Protein AF-A0A8J2AS41-F1 (afdb_monomer)

Mean predicted aligned error: 11.9 Å

Structure (mmCIF, N/CA/C/O backbone):
data_AF-A0A8J2AS41-F1
#
_entry.id   AF-A0A8J2AS41-F1
#
loop_
_atom_site.group_PDB
_atom_site.id
_atom_site.type_symbol
_atom_site.label_atom_id
_atom_site.label_alt_id
_atom_site.label_comp_id
_atom_site.label_asym_id
_atom_site.label_entity_id
_atom_site.label_seq_id
_atom_site.pdbx_PDB_ins_code
_atom_site.Cartn_x
_atom_site.Cartn_y
_atom_site.Cartn_z
_atom_site.occupancy
_atom_site.B_iso_or_equiv
_atom_site.auth_seq_id
_atom_site.auth_comp_id
_atom_site.auth_asym_id
_atom_site.auth_atom_id
_atom_site.pdbx_PDB_model_num
ATOM 1 N N . MET A 1 1 ? -28.686 6.529 -1.746 1.00 37.78 1 MET A N 1
ATOM 2 C CA . MET A 1 1 ? -27.411 5.870 -2.107 1.00 37.78 1 MET A CA 1
ATOM 3 C C . MET A 1 1 ? -27.699 4.395 -2.325 1.00 37.78 1 MET A C 1
ATOM 5 O O . MET A 1 1 ? -28.017 3.715 -1.363 1.00 37.78 1 MET A O 1
ATOM 9 N N . MET A 1 2 ? -27.681 3.917 -3.570 1.00 33.06 2 MET A N 1
ATOM 10 C CA . MET A 1 2 ? -27.744 2.479 -3.860 1.00 33.06 2 MET A CA 1
ATOM 11 C C . MET A 1 2 ? -26.365 1.894 -3.554 1.00 33.06 2 MET A C 1
ATOM 13 O O . MET A 1 2 ? -25.416 2.121 -4.306 1.00 33.06 2 MET A O 1
ATOM 17 N N . SER A 1 3 ? -26.224 1.215 -2.417 1.00 46.34 3 SER A N 1
ATOM 18 C CA . SER A 1 3 ? -25.009 0.474 -2.097 1.00 46.34 3 SER A CA 1
ATOM 19 C C . SER A 1 3 ? -24.985 -0.791 -2.952 1.00 46.34 3 SER A C 1
ATOM 21 O O . SER A 1 3 ? -25.630 -1.785 -2.628 1.00 46.34 3 SER A O 1
ATOM 23 N N . TRP A 1 4 ? -24.263 -0.749 -4.070 1.00 52.25 4 TRP A N 1
ATOM 24 C CA . TRP A 1 4 ? -23.904 -1.948 -4.825 1.00 52.25 4 TRP A CA 1
ATOM 25 C C . TRP A 1 4 ? -22.851 -2.726 -4.032 1.00 52.25 4 TRP A C 1
ATOM 27 O O . TRP A 1 4 ? -21.657 -2.654 -4.316 1.00 52.25 4 TRP A O 1
ATOM 37 N N . THR A 1 5 ? -23.283 -3.421 -2.984 1.00 73.56 5 THR A N 1
ATOM 38 C CA . THR A 1 5 ? -22.431 -4.363 -2.261 1.00 73.56 5 THR A CA 1
ATOM 39 C C . THR A 1 5 ? -22.392 -5.650 -3.069 1.00 73.56 5 THR A C 1
ATOM 41 O O . THR A 1 5 ? -23.328 -6.449 -3.031 1.00 73.56 5 THR A O 1
ATOM 44 N N . TRP A 1 6 ? -21.330 -5.834 -3.850 1.00 80.19 6 TRP A N 1
ATOM 45 C CA . TRP A 1 6 ? -21.015 -7.150 -4.392 1.00 80.19 6 TRP A CA 1
ATOM 46 C C . TRP A 1 6 ? -20.764 -8.100 -3.217 1.00 80.19 6 TRP A C 1
ATOM 48 O O . TRP A 1 6 ? -20.158 -7.706 -2.219 1.00 80.19 6 TRP A O 1
ATOM 58 N N . ASN A 1 7 ? -21.245 -9.338 -3.319 1.00 88.88 7 ASN A N 1
ATOM 59 C CA . ASN A 1 7 ? -20.876 -10.375 -2.360 1.00 88.88 7 ASN A CA 1
ATOM 60 C C . ASN A 1 7 ? -19.391 -10.754 -2.535 1.00 88.88 7 ASN A C 1
ATOM 62 O O . ASN A 1 7 ? -18.788 -10.463 -3.572 1.00 88.88 7 ASN A O 1
ATOM 66 N N . THR A 1 8 ? -18.800 -11.427 -1.542 1.00 86.44 8 THR A N 1
ATOM 67 C CA . THR A 1 8 ? -17.391 -11.864 -1.569 1.00 86.44 8 THR A CA 1
ATOM 68 C C . THR A 1 8 ? -17.038 -12.603 -2.861 1.00 86.44 8 THR A C 1
ATOM 70 O O . THR A 1 8 ? -16.012 -12.337 -3.480 1.00 86.44 8 THR A O 1
ATOM 73 N N . VAL A 1 9 ? -17.929 -13.489 -3.319 1.00 87.94 9 VAL A N 1
ATOM 74 C CA . VAL A 1 9 ? -17.757 -14.252 -4.565 1.00 87.94 9 VAL A CA 1
ATOM 75 C C . VAL A 1 9 ? -17.623 -13.325 -5.773 1.00 87.94 9 VAL A C 1
ATOM 77 O O . VAL A 1 9 ? -16.757 -13.535 -6.616 1.00 87.94 9 VAL A O 1
ATOM 80 N N . GLY A 1 10 ? -18.448 -12.284 -5.852 1.00 87.12 10 GLY A N 1
ATOM 81 C CA . GLY A 1 10 ? -18.402 -11.291 -6.915 1.00 87.12 10 GLY A CA 1
ATOM 82 C C . GLY A 1 10 ? -17.065 -10.553 -6.985 1.00 87.12 10 GLY A C 1
ATOM 83 O O . GLY A 1 10 ? -16.502 -10.422 -8.072 1.00 87.12 10 GLY A O 1
ATOM 84 N N . TRP A 1 11 ? -16.522 -10.147 -5.833 1.00 86.44 11 TRP A N 1
ATOM 85 C CA . TRP A 1 11 ? -15.192 -9.533 -5.754 1.00 86.44 11 TRP A CA 1
ATOM 86 C C . TRP A 1 11 ? -14.078 -10.495 -6.173 1.00 86.44 11 TRP A C 1
ATOM 88 O O . TRP A 1 11 ? -13.224 -10.119 -6.973 1.00 86.44 11 TRP A O 1
ATOM 98 N N . ILE A 1 12 ? -14.130 -11.749 -5.715 1.00 85.50 12 ILE A N 1
ATOM 99 C CA . ILE A 1 12 ? -13.163 -12.791 -6.092 1.00 85.50 12 ILE A CA 1
ATOM 100 C C . ILE A 1 12 ? -13.182 -13.038 -7.605 1.00 85.50 12 ILE A C 1
ATOM 102 O O . ILE A 1 12 ? -12.133 -13.061 -8.248 1.00 85.50 12 ILE A O 1
ATOM 106 N N . LEU A 1 13 ? -14.368 -13.203 -8.200 1.00 87.25 13 LEU A N 1
ATOM 107 C CA . LEU A 1 13 ? -14.503 -13.427 -9.642 1.00 87.25 13 LEU A CA 1
ATOM 108 C C . LEU A 1 13 ? -13.994 -12.232 -10.449 1.00 87.25 13 LEU A C 1
ATOM 110 O O . LEU A 1 13 ? -13.347 -12.416 -11.481 1.00 87.25 13 LEU A O 1
ATOM 114 N N . PHE A 1 14 ? -14.259 -11.015 -9.975 1.00 83.94 14 PHE A N 1
ATOM 115 C CA . PHE A 1 14 ? -13.745 -9.806 -10.599 1.00 83.94 14 PHE A CA 1
ATOM 116 C C . PHE A 1 14 ? -12.214 -9.730 -10.522 1.00 83.94 14 PHE A C 1
ATOM 118 O O . PHE A 1 14 ? -11.571 -9.429 -11.527 1.00 83.94 14 PHE A O 1
ATOM 125 N N . GLU A 1 15 ? -11.611 -10.063 -9.381 1.00 83.00 15 GLU A N 1
ATOM 126 C CA . GLU A 1 15 ? -10.153 -10.092 -9.238 1.00 83.00 15 GLU A CA 1
ATOM 127 C C . GLU A 1 15 ? -9.511 -11.161 -10.129 1.00 83.00 15 GLU A C 1
ATOM 129 O O . GLU A 1 15 ? -8.564 -10.862 -10.858 1.00 83.00 15 GLU A O 1
ATOM 134 N N . LEU A 1 16 ? -10.066 -12.375 -10.165 1.00 83.06 16 LEU A N 1
ATOM 135 C CA . LEU A 1 16 ? -9.611 -13.431 -11.074 1.00 83.06 16 LEU A CA 1
ATOM 136 C C . LEU A 1 16 ? -9.704 -12.997 -12.538 1.00 83.06 16 LEU A C 1
ATOM 138 O O . LEU A 1 16 ? -8.798 -13.282 -13.321 1.00 83.06 16 LEU A O 1
ATOM 142 N N . PHE A 1 17 ? -10.764 -12.277 -12.907 1.00 84.38 17 PHE A N 1
ATOM 143 C CA . PHE A 1 17 ? -10.897 -11.702 -14.239 1.00 84.38 17 PHE A CA 1
ATOM 144 C C . PHE A 1 17 ? -9.803 -10.663 -14.520 1.00 84.38 17 PHE A C 1
ATOM 146 O O . PHE A 1 17 ? -9.154 -10.742 -15.563 1.00 84.38 17 PHE A O 1
ATOM 153 N N . VAL A 1 18 ? -9.547 -9.728 -13.599 1.00 78.94 18 VAL A N 1
ATOM 154 C CA . VAL A 1 18 ? -8.485 -8.715 -13.746 1.00 78.94 18 VAL A CA 1
ATOM 155 C C . VAL A 1 18 ? -7.105 -9.369 -13.861 1.00 78.94 18 VAL A C 1
ATOM 157 O O . VAL A 1 18 ? -6.336 -8.990 -14.744 1.00 78.94 18 VAL A O 1
ATOM 160 N N . LEU A 1 19 ? -6.802 -10.374 -13.036 1.00 76.44 19 LEU A N 1
ATOM 161 C CA . LEU A 1 19 ? -5.543 -11.124 -13.089 1.00 76.44 19 LEU A CA 1
ATOM 162 C C . LEU A 1 19 ? -5.410 -11.904 -14.401 1.00 76.44 19 LEU A C 1
ATOM 164 O O . LEU A 1 19 ? -4.374 -11.827 -15.064 1.00 76.44 19 LEU A O 1
ATOM 168 N N . ALA A 1 20 ? -6.470 -12.598 -14.823 1.00 78.25 20 ALA A N 1
ATOM 169 C CA . ALA A 1 20 ? -6.473 -13.354 -16.069 1.00 78.25 20 ALA A CA 1
ATOM 170 C C . ALA A 1 20 ? -6.270 -12.436 -17.282 1.00 78.25 20 ALA A C 1
ATOM 172 O O . ALA A 1 20 ? -5.473 -12.724 -18.174 1.00 78.25 20 ALA A O 1
ATOM 173 N N . VAL A 1 21 ? -6.954 -11.296 -17.304 1.00 78.19 21 VAL A N 1
ATOM 174 C CA . VAL A 1 21 ? -6.806 -10.288 -18.351 1.00 78.19 21 VAL A CA 1
ATOM 175 C C . VAL A 1 21 ? -5.424 -9.632 -18.302 1.00 78.19 21 VAL A C 1
ATOM 177 O O . VAL A 1 21 ? -4.832 -9.385 -19.354 1.00 78.19 21 VAL A O 1
ATOM 180 N N . GLY A 1 22 ? -4.890 -9.368 -17.112 1.00 69.38 22 GLY A N 1
ATOM 181 C CA . GLY A 1 22 ? -3.611 -8.692 -16.953 1.00 69.38 22 GLY A CA 1
ATOM 182 C C . GLY A 1 22 ? -2.416 -9.547 -17.373 1.00 69.38 22 GLY A C 1
ATOM 183 O O . GLY A 1 22 ? -1.549 -9.076 -18.116 1.00 69.38 22 GLY A O 1
ATOM 184 N N . GLU A 1 23 ? -2.406 -10.817 -16.967 1.00 67.94 23 GLU A N 1
ATOM 185 C CA . GLU A 1 23 ? -1.343 -11.769 -17.303 1.00 67.94 23 GLU A CA 1
ATOM 186 C C . GLU A 1 23 ? -1.509 -12.344 -18.719 1.00 67.94 23 GLU A C 1
ATOM 188 O O . GLU A 1 23 ? -0.556 -12.373 -19.506 1.00 67.94 23 GLU A O 1
ATOM 193 N N . PHE A 1 24 ? -2.730 -12.731 -19.106 1.00 66.31 24 PHE A N 1
ATOM 194 C CA . PHE A 1 24 ? -2.989 -13.419 -20.378 1.00 66.31 24 PHE A CA 1
ATOM 195 C C . PHE A 1 24 ? -3.552 -12.518 -21.485 1.00 66.31 24 PHE A C 1
ATOM 197 O O . PHE A 1 24 ? -3.734 -12.975 -22.615 1.00 66.31 24 PHE A O 1
ATOM 204 N N . GLY A 1 25 ? -3.770 -11.222 -21.249 1.00 60.19 25 GLY A N 1
ATOM 205 C CA . GLY A 1 25 ? -4.327 -10.296 -22.248 1.00 60.19 25 GLY A CA 1
ATOM 206 C C . GLY A 1 25 ? -3.487 -10.147 -23.523 1.00 60.19 25 GLY A C 1
ATOM 207 O O . GLY A 1 25 ? -4.005 -9.824 -24.592 1.00 60.19 25 GLY A O 1
ATOM 208 N N . ARG A 1 26 ? -2.184 -10.458 -23.477 1.00 50.44 26 ARG A N 1
ATOM 209 C CA . ARG A 1 26 ? -1.383 -10.569 -24.709 1.00 50.44 26 ARG A CA 1
ATOM 210 C C . ARG A 1 26 ? -1.724 -11.811 -25.522 1.00 50.44 26 ARG A C 1
ATOM 212 O O . ARG A 1 26 ? -1.689 -11.730 -26.747 1.00 50.44 26 ARG A O 1
ATOM 219 N N . ILE A 1 27 ? -2.086 -12.919 -24.876 1.00 46.78 27 ILE A N 1
ATOM 220 C CA . ILE A 1 27 ? -2.577 -14.113 -25.569 1.00 46.78 27 ILE A CA 1
ATOM 221 C C . ILE A 1 27 ? -3.898 -13.776 -26.257 1.00 46.78 27 ILE A C 1
ATOM 223 O O . ILE A 1 27 ? -4.039 -14.115 -27.421 1.00 46.78 27 ILE A O 1
ATOM 227 N N . SER A 1 28 ? -4.811 -13.016 -25.641 1.00 42.78 28 SER A N 1
ATOM 228 C CA . SER A 1 28 ? -6.074 -12.648 -26.302 1.00 42.78 28 SER A CA 1
ATOM 229 C C . SER A 1 28 ? -5.878 -11.725 -27.514 1.00 42.78 28 SER A C 1
ATOM 231 O O . SER A 1 28 ? -6.472 -11.978 -28.557 1.00 42.78 28 SER A O 1
ATOM 233 N N . ILE A 1 29 ? -4.987 -10.726 -27.452 1.00 42.69 29 ILE A N 1
ATOM 234 C CA . ILE A 1 29 ? -4.675 -9.854 -28.606 1.00 42.69 29 ILE A CA 1
ATOM 235 C C . ILE A 1 29 ? -3.910 -10.612 -29.700 1.00 42.69 29 ILE A C 1
ATOM 237 O O . ILE A 1 29 ? -4.164 -10.411 -30.889 1.00 42.69 29 ILE A O 1
ATOM 241 N N . PHE A 1 30 ? -2.972 -11.486 -29.330 1.00 42.44 30 PHE A N 1
ATOM 242 C CA . PHE A 1 30 ? -2.192 -12.266 -30.292 1.00 42.44 30 PHE A CA 1
ATOM 243 C C . PHE A 1 30 ? -3.029 -13.383 -30.934 1.00 42.44 30 PHE A C 1
ATOM 245 O O . PHE A 1 30 ? -2.942 -13.581 -32.144 1.00 42.44 30 PHE A O 1
ATOM 252 N N . VAL A 1 31 ? -3.897 -14.053 -30.167 1.00 46.66 31 VAL A N 1
ATOM 253 C CA . VAL A 1 31 ? -4.894 -15.020 -30.658 1.00 46.66 31 VAL A CA 1
ATOM 254 C C . VAL A 1 31 ? -5.939 -14.315 -31.512 1.00 46.66 31 VAL A C 1
ATOM 256 O O . VAL A 1 31 ? -6.225 -14.814 -32.592 1.00 46.66 31 VAL A O 1
ATOM 259 N N . ALA A 1 32 ? -6.421 -13.127 -31.132 1.00 38.81 32 ALA A N 1
ATOM 260 C CA . ALA A 1 32 ? -7.322 -12.329 -31.966 1.00 38.81 32 ALA A CA 1
ATOM 261 C C . ALA A 1 32 ? -6.661 -11.921 -33.293 1.00 38.81 32 ALA A C 1
ATOM 263 O O . ALA A 1 32 ? -7.268 -12.070 -34.351 1.00 38.81 32 ALA A O 1
ATOM 264 N N . ARG A 1 33 ? -5.388 -11.495 -33.286 1.00 43.88 33 ARG A N 1
ATOM 265 C CA . ARG A 1 33 ? -4.635 -11.216 -34.525 1.00 43.88 33 ARG A CA 1
ATOM 266 C C . ARG A 1 33 ? -4.408 -12.475 -35.367 1.00 43.88 33 ARG A C 1
ATOM 268 O O . ARG A 1 33 ? -4.545 -12.412 -36.588 1.00 43.88 33 ARG A O 1
ATOM 275 N N . LYS A 1 34 ? -4.103 -13.624 -34.748 1.00 50.12 34 LYS A N 1
ATOM 276 C CA . LYS A 1 34 ? -3.961 -14.905 -35.463 1.00 50.12 34 LYS A CA 1
ATOM 277 C C . LYS A 1 34 ? -5.293 -15.409 -36.020 1.00 50.12 34 LYS A C 1
ATOM 279 O O . LYS A 1 34 ? -5.295 -15.929 -37.126 1.00 50.12 34 LYS A O 1
ATOM 284 N N . TRP A 1 35 ? -6.404 -15.218 -35.314 1.00 41.31 35 TRP A N 1
ATOM 285 C CA . TRP A 1 35 ? -7.752 -15.564 -35.773 1.00 41.31 35 TRP A CA 1
ATOM 286 C C . TRP A 1 35 ? -8.209 -14.675 -36.932 1.00 41.31 35 TRP A C 1
ATOM 288 O O . TRP A 1 35 ? -8.717 -15.188 -37.924 1.00 41.31 35 TRP A O 1
ATOM 298 N N . VAL A 1 36 ? -7.936 -13.368 -36.879 1.00 53.62 36 VAL A N 1
ATOM 299 C CA . VAL A 1 36 ? -8.200 -12.442 -37.997 1.00 53.62 36 VAL A CA 1
ATOM 300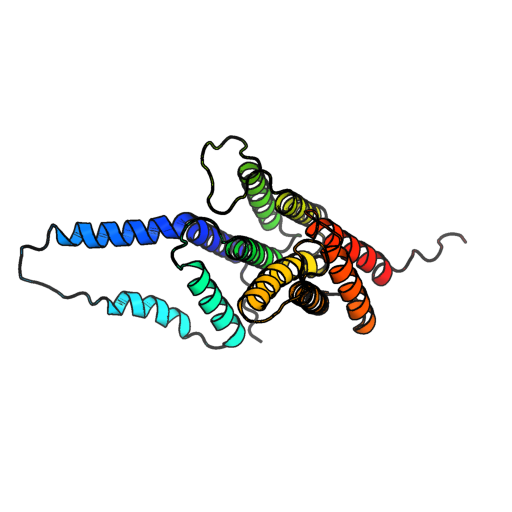 C C . VAL A 1 36 ? -7.375 -12.806 -39.239 1.00 53.62 36 VAL A C 1
ATOM 302 O O . VAL A 1 36 ? -7.865 -12.701 -40.363 1.00 53.62 36 VAL A O 1
ATOM 305 N N . HIS A 1 37 ? -6.140 -13.286 -39.067 1.00 45.94 37 HIS A N 1
ATOM 306 C CA . HIS A 1 37 ? -5.331 -13.774 -40.188 1.00 45.94 37 HIS A CA 1
ATOM 307 C C . HIS A 1 37 ? -5.706 -15.185 -40.663 1.00 45.94 37 HIS A C 1
ATOM 309 O O . HIS A 1 37 ? -5.618 -15.449 -41.861 1.00 45.94 37 HIS A O 1
ATOM 315 N N . ALA A 1 38 ? -6.165 -16.070 -39.776 1.00 48.25 38 ALA A N 1
ATOM 316 C CA . ALA A 1 38 ? -6.671 -17.393 -40.141 1.00 48.25 38 ALA A CA 1
ATOM 317 C C . ALA A 1 38 ? -7.997 -17.298 -40.916 1.00 48.25 38 ALA A C 1
ATOM 319 O O . ALA A 1 38 ? -8.177 -18.012 -41.901 1.00 48.25 38 ALA A O 1
ATOM 320 N N . GLY A 1 39 ? -8.868 -16.344 -40.565 1.00 42.69 39 GLY A N 1
ATOM 321 C CA . GLY A 1 39 ? -10.105 -16.058 -41.299 1.00 42.69 39 GLY A CA 1
ATOM 322 C C . GLY A 1 39 ? -9.881 -15.540 -42.726 1.00 42.69 39 GLY A C 1
ATOM 323 O O . GLY A 1 39 ? -10.700 -15.785 -43.605 1.00 42.69 39 GLY A O 1
ATOM 324 N N . LYS A 1 40 ? -8.734 -14.903 -43.007 1.00 46.19 40 LYS A N 1
ATOM 325 C CA . LYS A 1 40 ? -8.390 -14.429 -44.361 1.00 46.19 40 LYS A CA 1
ATOM 326 C C . LYS A 1 40 ? -7.941 -15.530 -45.328 1.00 46.19 40 LYS A C 1
ATOM 328 O O . LYS A 1 40 ? -7.893 -15.268 -46.525 1.00 46.19 40 LYS A O 1
ATOM 333 N N . LYS A 1 41 ? -7.626 -16.745 -44.860 1.00 45.75 41 LYS A N 1
ATOM 334 C CA . LYS A 1 41 ? -7.218 -17.854 -45.746 1.00 45.75 41 LYS A CA 1
ATOM 335 C C . LYS A 1 41 ? -8.377 -18.688 -46.306 1.00 45.75 41 LYS A C 1
ATOM 337 O O . LYS A 1 41 ? -8.122 -19.528 -47.158 1.00 45.75 41 LYS A O 1
ATOM 342 N N . HIS A 1 42 ? -9.621 -18.436 -45.892 1.00 44.66 42 HIS A N 1
ATOM 343 C CA . HIS A 1 42 ? -10.793 -19.190 -46.365 1.00 44.66 42 HIS A CA 1
ATOM 344 C C . HIS A 1 42 ? -11.848 -18.360 -47.109 1.00 44.66 42 HIS A C 1
ATOM 346 O O . HIS A 1 42 ? -12.908 -18.879 -47.444 1.00 44.66 42 HIS A O 1
ATOM 352 N N . GLN A 1 43 ? -11.572 -17.094 -47.428 1.00 42.53 43 GLN A N 1
ATOM 353 C CA . GLN A 1 43 ? -12.555 -16.201 -48.046 1.00 42.53 43 GLN A CA 1
ATOM 354 C C . GLN A 1 43 ? -12.320 -16.044 -49.555 1.00 42.53 43 GLN A C 1
ATOM 356 O O . GLN A 1 43 ? -12.053 -14.961 -50.064 1.00 42.53 43 GLN A O 1
ATOM 361 N N . SER A 1 44 ? -12.428 -17.161 -50.273 1.00 43.34 44 SER A N 1
ATOM 362 C CA . SER A 1 44 ? -12.596 -17.200 -51.729 1.00 43.34 44 SER A CA 1
ATOM 363 C C . SER A 1 44 ? -13.970 -17.784 -52.061 1.00 43.34 44 SER A C 1
ATOM 365 O O . SER A 1 44 ? -14.090 -18.864 -52.634 1.00 43.34 44 SER A O 1
ATOM 367 N N . SER A 1 45 ? -15.030 -17.107 -51.624 1.00 41.69 45 SER A N 1
ATOM 368 C CA . SER A 1 45 ? -16.410 -17.362 -52.054 1.00 41.69 45 SER A CA 1
ATOM 369 C C . SER A 1 45 ? -17.210 -16.067 -51.867 1.00 41.69 45 SER A C 1
ATOM 371 O O . SER A 1 45 ? -17.321 -15.594 -50.733 1.00 41.69 45 SER A O 1
ATOM 373 N N . PRO A 1 46 ? -17.721 -15.440 -52.939 1.00 44.56 46 PRO A N 1
ATOM 374 C CA . PRO A 1 46 ? -18.508 -14.226 -52.830 1.00 44.56 46 PRO A CA 1
ATOM 375 C C . PRO A 1 46 ? -19.966 -14.634 -52.653 1.00 44.56 46 PRO A C 1
ATOM 377 O O . PRO A 1 46 ? -20.577 -15.043 -53.627 1.00 44.56 46 PRO A O 1
ATOM 380 N N . LEU A 1 47 ? -20.491 -14.587 -51.427 1.00 48.75 47 LEU A N 1
ATOM 381 C CA . LEU A 1 47 ? -21.910 -14.397 -51.083 1.00 48.75 47 LEU A CA 1
ATOM 382 C C . LEU A 1 47 ? -22.079 -14.583 -49.563 1.00 48.75 47 LEU A C 1
ATOM 384 O O . LEU A 1 47 ? -21.555 -15.532 -48.994 1.00 48.75 47 LEU A O 1
ATOM 388 N N . ALA A 1 48 ? -22.864 -13.687 -48.957 1.00 38.78 48 ALA A N 1
ATOM 389 C CA . ALA A 1 48 ? -23.384 -13.686 -47.580 1.00 38.78 48 ALA A CA 1
ATOM 390 C C . ALA A 1 48 ? -22.626 -12.864 -46.508 1.00 38.78 48 ALA A C 1
ATOM 392 O O . ALA A 1 48 ? -21.601 -13.261 -45.964 1.00 38.78 48 ALA A O 1
ATOM 393 N N . GLY A 1 49 ? -23.255 -11.737 -46.141 1.00 44.56 49 GLY A N 1
ATOM 394 C CA . GLY A 1 49 ? -23.389 -11.266 -44.757 1.00 44.56 49 GLY A CA 1
ATOM 395 C C . GLY A 1 49 ? -22.183 -10.587 -44.110 1.00 44.56 49 GLY A C 1
ATOM 396 O O . GLY A 1 49 ? -21.478 -11.192 -43.309 1.00 44.56 49 GLY A O 1
ATOM 397 N N . SER A 1 50 ? -22.007 -9.286 -44.354 1.00 37.06 50 SER A N 1
ATOM 398 C CA . SER A 1 50 ? -21.125 -8.429 -43.554 1.00 37.06 50 SER A CA 1
ATOM 399 C C . SER A 1 50 ? -21.590 -8.357 -42.094 1.00 37.06 50 SER A C 1
ATOM 401 O O . SER A 1 50 ? -22.455 -7.556 -41.746 1.00 37.06 50 SER A O 1
ATOM 403 N N . VAL A 1 51 ? -20.977 -9.144 -41.209 1.00 44.03 51 VAL A N 1
ATOM 404 C CA . VAL A 1 51 ? -21.015 -8.871 -39.767 1.00 44.03 51 VAL A CA 1
ATOM 405 C C . VAL A 1 51 ? -20.017 -7.748 -39.493 1.00 44.03 51 VAL A C 1
ATOM 407 O O . VAL A 1 51 ? -18.802 -7.939 -39.514 1.00 44.03 51 VAL A O 1
ATOM 410 N N . SER A 1 52 ? -20.556 -6.542 -39.317 1.00 37.91 52 SER A N 1
ATOM 411 C CA . SER A 1 52 ? -19.790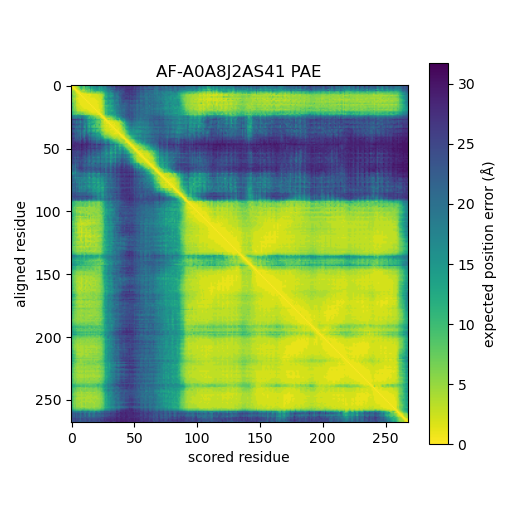 -5.322 -39.081 1.00 37.91 52 SER A CA 1
ATOM 412 C C . SER A 1 52 ? -19.030 -5.381 -37.751 1.00 37.91 52 SER A C 1
ATOM 414 O O . SER A 1 52 ? -19.592 -5.676 -36.696 1.00 37.91 52 SER A O 1
ATOM 416 N N . ILE A 1 53 ? -17.756 -4.987 -37.795 1.00 41.91 53 ILE A N 1
ATOM 417 C CA . ILE A 1 53 ? -16.863 -4.720 -36.651 1.00 41.91 53 ILE A CA 1
ATOM 418 C C . ILE A 1 53 ? -17.491 -3.728 -35.639 1.00 41.91 53 ILE A C 1
ATOM 420 O O . ILE A 1 53 ? -17.075 -3.664 -34.480 1.00 41.91 53 ILE A O 1
ATOM 424 N N . SER A 1 54 ? -18.561 -3.019 -36.021 1.00 42.12 54 SER A N 1
ATOM 425 C CA . SER A 1 54 ? -19.385 -2.202 -35.124 1.00 42.12 54 SER A CA 1
ATOM 426 C C . SER A 1 54 ? -19.966 -2.964 -33.926 1.00 42.12 54 SER A C 1
ATOM 428 O O . SER A 1 54 ? -20.093 -2.358 -32.865 1.00 42.12 54 SER A O 1
ATOM 430 N N . THR A 1 55 ? -20.259 -4.266 -34.023 1.00 38.88 55 THR A N 1
ATOM 431 C CA . THR A 1 55 ? -20.894 -5.015 -32.916 1.00 38.88 55 THR A CA 1
ATOM 432 C C . THR A 1 55 ? -19.940 -5.247 -31.738 1.00 38.88 55 THR A C 1
ATOM 434 O O . THR A 1 55 ? -20.360 -5.243 -30.582 1.00 38.88 55 THR A O 1
ATOM 437 N N . MET A 1 56 ? -18.632 -5.353 -31.999 1.00 32.00 56 MET A N 1
ATOM 438 C CA . MET A 1 56 ? -17.628 -5.534 -30.943 1.00 32.00 56 MET A CA 1
ATOM 439 C C . MET A 1 56 ? -17.278 -4.208 -30.242 1.00 32.00 56 MET A C 1
ATOM 441 O O . MET A 1 56 ? -17.031 -4.196 -29.040 1.00 32.00 56 MET A O 1
ATOM 445 N N . CYS A 1 57 ? -17.358 -3.081 -30.962 1.00 36.84 57 CYS A N 1
ATOM 446 C CA . CYS A 1 57 ? -17.312 -1.736 -30.371 1.00 36.84 57 CYS A CA 1
ATOM 447 C C . CYS A 1 57 ? -18.595 -1.394 -29.591 1.00 36.84 57 CYS A C 1
ATOM 449 O O . CYS A 1 57 ? -18.546 -0.629 -28.625 1.00 36.84 57 CYS A O 1
ATOM 451 N N . LEU A 1 58 ? -19.739 -1.970 -29.981 1.00 35.34 58 LEU A N 1
ATOM 452 C CA . LEU A 1 58 ? -20.999 -1.786 -29.265 1.00 35.34 58 LEU A CA 1
ATOM 453 C C . LEU A 1 58 ? -20.977 -2.473 -27.899 1.00 35.34 58 LEU A C 1
ATOM 455 O O . LEU A 1 58 ? -21.419 -1.858 -26.942 1.00 35.34 58 LEU A O 1
ATOM 459 N N . LEU A 1 59 ? -20.379 -3.665 -27.781 1.00 34.34 59 LEU A N 1
ATOM 460 C CA . LEU A 1 59 ? -20.246 -4.385 -26.504 1.00 34.34 59 LEU A CA 1
ATOM 461 C C . LEU A 1 59 ? -19.408 -3.622 -25.464 1.00 34.34 59 LEU A C 1
ATOM 463 O O . LEU A 1 59 ? -19.720 -3.664 -24.274 1.00 34.34 59 LEU A O 1
ATOM 467 N N . THR A 1 60 ? -18.399 -2.860 -25.900 1.00 38.44 60 THR A N 1
ATOM 468 C CA . THR A 1 60 ? -17.627 -1.968 -25.014 1.00 38.44 60 THR A CA 1
ATOM 469 C C . THR A 1 60 ? -18.404 -0.697 -24.650 1.00 38.44 60 THR A C 1
ATOM 471 O O . THR A 1 60 ? -18.193 -0.134 -23.579 1.00 38.44 60 THR A O 1
ATOM 474 N N . ARG A 1 61 ? -19.334 -0.249 -25.507 1.00 32.94 61 ARG A N 1
ATOM 475 C CA . ARG A 1 61 ? -20.192 0.920 -25.244 1.00 32.94 61 ARG A CA 1
ATOM 476 C C . ARG A 1 61 ? -21.450 0.591 -24.436 1.00 32.94 61 ARG A C 1
ATOM 478 O O . ARG A 1 61 ? -21.875 1.437 -23.657 1.00 32.94 61 ARG A O 1
ATOM 485 N N . THR A 1 62 ? -22.018 -0.611 -24.536 1.00 35.06 62 THR A N 1
ATOM 486 C CA . THR A 1 62 ? -23.221 -0.999 -23.773 1.00 35.06 62 THR A CA 1
ATOM 487 C C . THR A 1 62 ? -22.964 -1.163 -22.278 1.00 35.06 62 THR A C 1
ATOM 489 O O . THR A 1 62 ? -23.884 -0.962 -21.494 1.00 35.06 62 THR A O 1
ATOM 492 N N . PHE A 1 63 ? -21.721 -1.409 -21.850 1.00 36.34 63 PHE A N 1
ATOM 493 C CA . PHE A 1 63 ? -21.361 -1.357 -20.424 1.00 36.34 63 PHE A CA 1
ATOM 494 C C . PHE A 1 63 ? -21.173 0.073 -19.882 1.00 36.34 63 PHE A C 1
ATOM 496 O O . PHE A 1 63 ? -21.107 0.265 -18.672 1.00 36.34 63 PHE A O 1
ATOM 503 N N . SER A 1 64 ? -21.141 1.089 -20.754 1.00 33.81 64 SER A N 1
ATOM 504 C CA . SER A 1 64 ? -20.958 2.498 -20.379 1.00 33.81 64 SER A CA 1
ATOM 505 C C . SER A 1 64 ? -22.274 3.252 -20.120 1.00 33.81 64 SER A C 1
ATOM 507 O O . SER A 1 64 ? -22.230 4.450 -19.850 1.00 33.81 64 SER A O 1
ATOM 509 N N . ILE A 1 65 ? -23.440 2.593 -20.212 1.00 31.84 65 ILE A N 1
ATOM 510 C CA . ILE A 1 65 ? -24.763 3.253 -20.137 1.00 31.84 65 ILE A CA 1
ATOM 511 C C . ILE A 1 65 ? -25.409 3.173 -18.734 1.00 31.84 65 ILE A C 1
ATOM 513 O O . ILE A 1 65 ? -26.411 3.837 -18.478 1.00 31.84 65 ILE A O 1
ATOM 517 N N . CYS A 1 66 ? -24.806 2.489 -17.756 1.00 32.59 66 CYS A N 1
ATOM 518 C CA . CYS A 1 66 ? -25.276 2.561 -16.365 1.00 32.59 66 CYS A CA 1
ATOM 519 C C . CYS A 1 66 ? -24.637 3.748 -15.620 1.00 32.59 66 CYS A C 1
ATOM 521 O O . CYS A 1 66 ? -23.520 3.684 -15.111 1.00 32.59 66 CYS A O 1
ATOM 523 N N . ASN A 1 67 ? -25.373 4.857 -15.593 1.00 35.41 67 ASN A N 1
ATOM 524 C CA . ASN A 1 67 ? -25.048 6.116 -14.924 1.00 35.41 67 ASN A CA 1
ATOM 525 C C . ASN A 1 67 ? -24.898 5.948 -13.393 1.00 35.41 67 ASN A C 1
ATOM 527 O O . ASN A 1 67 ? -25.861 5.566 -12.734 1.00 35.41 67 ASN A O 1
ATOM 531 N N . LEU A 1 68 ? -23.715 6.255 -12.832 1.00 33.62 68 LEU A N 1
ATOM 532 C CA . LEU A 1 68 ? -23.459 7.385 -11.903 1.00 33.62 68 LEU A CA 1
ATOM 533 C C . LEU A 1 68 ? -22.189 7.169 -11.032 1.00 33.62 68 LEU A C 1
ATOM 535 O O . LEU A 1 68 ? -22.269 6.869 -9.845 1.00 33.62 68 LEU A O 1
ATOM 539 N N . ASN A 1 69 ? -20.999 7.346 -11.617 1.00 34.81 69 ASN A N 1
ATOM 540 C CA . ASN A 1 69 ? -19.831 7.988 -10.980 1.00 34.81 69 ASN A CA 1
ATOM 541 C C . ASN A 1 69 ? -18.739 8.174 -12.045 1.00 34.81 69 ASN A C 1
ATOM 543 O O . ASN A 1 69 ? -17.787 7.397 -12.170 1.00 34.81 69 ASN A O 1
ATOM 547 N N . LEU A 1 70 ? -18.935 9.196 -12.882 1.00 38.47 70 LEU A N 1
ATOM 548 C CA . LEU A 1 70 ? -18.152 9.404 -14.097 1.00 38.47 70 LEU A CA 1
ATOM 549 C C . LEU A 1 70 ? -16.658 9.622 -13.811 1.00 38.47 70 LEU A C 1
ATOM 551 O O . LEU A 1 70 ? -15.848 9.264 -14.652 1.00 38.47 70 LEU A O 1
ATOM 555 N N . HIS A 1 71 ? -16.268 10.119 -12.630 1.00 40.25 71 HIS A N 1
ATOM 556 C CA . HIS A 1 71 ? -14.857 10.351 -12.285 1.00 40.25 71 HIS A CA 1
ATOM 557 C C . HIS A 1 71 ? -14.087 9.085 -11.878 1.00 40.25 71 HIS A C 1
ATOM 559 O O . HIS A 1 71 ? -12.919 8.945 -12.235 1.00 40.25 71 HIS A O 1
ATOM 565 N N . PHE A 1 72 ? -14.718 8.132 -11.186 1.00 37.50 72 PHE A N 1
ATOM 566 C CA . PHE A 1 72 ? -14.049 6.884 -10.795 1.00 37.50 72 PHE A CA 1
ATOM 567 C C . PHE A 1 72 ? -13.999 5.894 -11.967 1.00 37.50 72 PHE A C 1
ATOM 569 O O . PHE A 1 72 ? -12.966 5.279 -12.229 1.00 37.50 72 PHE A O 1
ATOM 576 N N . SER A 1 73 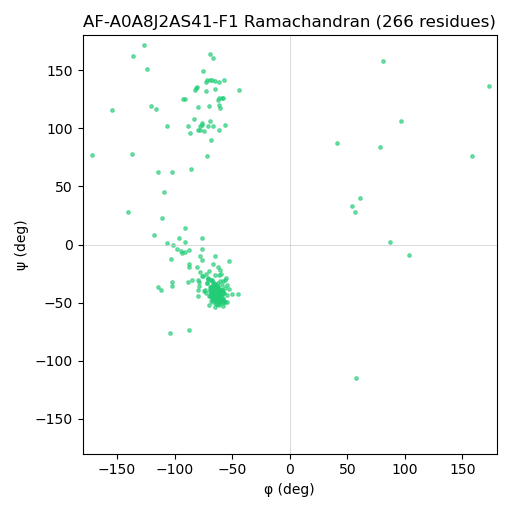? -15.082 5.821 -12.749 1.00 36.34 73 SER A N 1
ATOM 577 C CA . SER A 1 73 ? -15.169 4.933 -13.910 1.00 36.34 73 SER A CA 1
ATOM 578 C C . SER A 1 73 ? -14.248 5.367 -15.055 1.00 36.34 73 SER A C 1
ATOM 580 O O . SER A 1 73 ? -13.516 4.525 -15.570 1.00 36.34 73 SER A O 1
ATOM 582 N N . THR A 1 74 ? -14.187 6.664 -15.400 1.00 39.81 74 THR A N 1
ATOM 583 C CA . THR A 1 74 ? -13.241 7.159 -16.427 1.00 39.81 74 THR A CA 1
ATOM 584 C C . THR A 1 74 ? -11.789 7.025 -15.989 1.00 39.81 74 THR A C 1
ATOM 586 O O . THR A 1 74 ? -10.935 6.726 -16.819 1.00 39.81 74 THR A O 1
ATOM 589 N N . THR A 1 75 ? -11.492 7.161 -14.693 1.00 44.03 75 THR A N 1
ATOM 590 C CA . THR A 1 75 ? -10.147 6.888 -14.169 1.00 44.03 75 THR A CA 1
ATOM 591 C C . THR A 1 75 ? -9.795 5.412 -14.336 1.00 44.03 75 THR A C 1
ATOM 593 O O . THR A 1 75 ? -8.714 5.125 -14.834 1.00 44.03 75 THR A O 1
ATOM 596 N N . ILE A 1 76 ? -10.714 4.482 -14.045 1.00 39.75 76 ILE A N 1
ATOM 597 C CA . ILE A 1 76 ? -10.504 3.036 -14.237 1.00 39.75 76 ILE A CA 1
ATOM 598 C C . ILE A 1 76 ? -10.436 2.645 -15.723 1.00 39.75 76 ILE A C 1
ATOM 600 O O . ILE A 1 76 ? -9.633 1.791 -16.088 1.00 39.75 76 ILE A O 1
ATOM 604 N N . THR A 1 77 ? -11.216 3.264 -16.611 1.00 37.69 77 THR A N 1
ATOM 605 C CA . THR A 1 77 ? -11.160 2.955 -18.055 1.00 37.69 77 THR A CA 1
ATOM 606 C C . THR A 1 77 ? -9.917 3.537 -18.722 1.00 37.69 77 THR A C 1
ATOM 608 O O . THR A 1 77 ? -9.276 2.832 -19.499 1.00 37.69 77 THR A O 1
ATOM 611 N N . ASN A 1 78 ? -9.502 4.757 -18.364 1.00 41.59 78 ASN A N 1
ATOM 612 C CA . ASN A 1 78 ? -8.213 5.316 -18.788 1.00 41.59 78 ASN A CA 1
ATOM 613 C C . ASN A 1 78 ? -7.030 4.541 -18.167 1.00 41.59 78 ASN A C 1
ATOM 615 O O . ASN A 1 78 ? -5.995 4.361 -18.810 1.00 41.59 78 ASN A O 1
ATOM 619 N N . PHE A 1 79 ? -7.185 4.035 -16.939 1.00 44.59 79 PHE A N 1
ATOM 620 C CA . PHE A 1 79 ? -6.245 3.132 -16.265 1.00 44.59 79 PHE A CA 1
ATOM 621 C C . PHE A 1 79 ? -6.114 1.798 -17.013 1.00 44.59 79 PHE A C 1
ATOM 623 O O . PHE A 1 79 ? -5.001 1.386 -17.330 1.00 44.59 79 PHE A O 1
ATOM 630 N N . MET A 1 80 ? -7.234 1.178 -17.396 1.00 38.62 80 MET A N 1
ATOM 631 C CA . MET A 1 80 ? -7.273 -0.053 -18.191 1.00 38.62 80 MET A CA 1
ATOM 632 C C . MET A 1 80 ? -6.685 0.174 -19.591 1.00 38.62 80 MET A C 1
ATOM 634 O O . MET A 1 80 ? -5.835 -0.591 -20.031 1.00 38.62 80 MET A O 1
ATOM 638 N N . GLN A 1 81 ? -7.039 1.257 -20.289 1.00 40.09 81 GLN A N 1
ATOM 639 C CA . GLN A 1 81 ? -6.494 1.541 -21.625 1.00 40.09 81 GLN A CA 1
ATOM 640 C C . GLN A 1 81 ? -4.972 1.754 -21.619 1.00 40.09 81 GLN A C 1
ATOM 642 O O . GLN A 1 81 ? -4.291 1.268 -22.522 1.00 40.09 81 GLN A O 1
ATOM 647 N N . ASN A 1 82 ? -4.418 2.390 -20.582 1.00 43.50 82 ASN A N 1
ATOM 648 C CA . ASN A 1 82 ? -2.966 2.504 -20.411 1.00 43.50 82 ASN A CA 1
ATOM 649 C C . ASN A 1 82 ? -2.303 1.176 -19.992 1.00 43.50 82 ASN A C 1
ATOM 651 O O . ASN A 1 82 ? -1.133 0.952 -20.307 1.00 43.50 82 ASN A O 1
ATOM 655 N N . PHE A 1 83 ? -3.043 0.272 -19.342 1.00 42.94 83 PHE A N 1
ATOM 656 C CA . PHE A 1 83 ? -2.596 -1.084 -19.006 1.00 42.94 83 PHE A CA 1
ATOM 657 C C . PHE A 1 83 ? -2.397 -1.972 -20.253 1.00 42.94 83 PHE A C 1
ATOM 659 O O . PHE A 1 83 ? -1.509 -2.827 -20.280 1.00 42.94 83 PHE A O 1
ATOM 666 N N . PHE A 1 84 ? -3.189 -1.748 -21.309 1.00 41.94 84 PHE A N 1
ATOM 667 C CA . PHE A 1 84 ? -3.241 -2.600 -22.506 1.00 41.94 84 PHE A CA 1
ATOM 668 C C . PHE A 1 84 ? -2.294 -2.223 -23.656 1.00 41.94 84 PHE A C 1
ATOM 670 O O . PHE A 1 84 ? -2.193 -2.979 -24.628 1.00 41.94 84 PHE A O 1
ATOM 677 N N . LEU A 1 85 ? -1.581 -1.095 -23.591 1.00 39.50 85 LEU A N 1
ATOM 678 C CA . LEU A 1 85 ? -0.694 -0.704 -24.690 1.00 39.50 85 LEU A CA 1
ATOM 679 C C . LEU A 1 85 ? 0.564 -1.600 -24.773 1.00 39.50 85 LEU A C 1
ATOM 681 O O . LEU A 1 85 ? 1.122 -2.033 -23.757 1.00 39.50 85 LEU A O 1
ATOM 685 N N . PRO A 1 86 ? 1.027 -1.934 -25.995 1.00 39.12 86 PRO A N 1
ATOM 686 C CA . PRO A 1 86 ? 2.063 -2.934 -26.205 1.00 39.12 86 PRO A CA 1
ATOM 687 C C . PRO A 1 86 ? 3.418 -2.442 -25.683 1.00 39.12 86 PRO A C 1
ATOM 689 O O . PRO A 1 86 ? 4.077 -1.607 -26.287 1.00 39.12 86 PRO A O 1
ATOM 692 N N . ALA A 1 87 ? 3.849 -3.004 -24.551 1.00 41.22 87 ALA A N 1
ATOM 693 C CA . ALA A 1 87 ? 5.183 -2.771 -24.007 1.00 41.22 87 ALA A CA 1
ATOM 694 C C . ALA A 1 87 ? 6.293 -3.212 -24.970 1.00 41.22 87 ALA A C 1
ATOM 696 O O . ALA A 1 87 ? 6.448 -4.413 -25.231 1.00 41.22 87 ALA A O 1
ATOM 697 N N . HIS A 1 88 ? 7.089 -2.238 -25.401 1.00 44.22 88 HIS A N 1
ATOM 698 C CA . HIS A 1 88 ? 8.483 -2.465 -25.742 1.00 44.22 88 HIS A CA 1
ATOM 699 C C . HIS A 1 88 ? 9.292 -2.680 -24.455 1.00 44.22 88 HIS A C 1
ATOM 701 O O . HIS A 1 88 ? 9.038 -2.096 -23.402 1.00 44.22 88 HIS A O 1
ATOM 707 N N . THR A 1 89 ? 10.209 -3.627 -24.557 1.00 49.03 89 THR A N 1
ATOM 708 C CA . THR A 1 89 ? 11.054 -4.222 -23.523 1.00 49.03 89 THR A CA 1
ATOM 709 C C . THR A 1 89 ? 11.917 -3.194 -22.774 1.00 49.03 89 THR A C 1
ATOM 711 O O . THR A 1 89 ? 12.468 -2.298 -23.398 1.00 49.03 89 THR A O 1
ATOM 714 N N . HIS A 1 90 ? 12.058 -3.394 -21.451 1.00 40.78 90 HIS A N 1
ATOM 715 C CA . HIS A 1 90 ? 12.978 -2.767 -20.471 1.00 40.78 90 HIS A CA 1
ATOM 716 C C . HIS A 1 90 ? 12.502 -1.681 -19.472 1.00 40.78 90 HIS A C 1
ATOM 718 O O . HIS A 1 90 ? 13.266 -1.423 -18.544 1.00 40.78 90 HIS A O 1
ATOM 724 N N . HIS A 1 91 ? 11.289 -1.094 -19.510 1.00 49.81 91 HIS A N 1
ATOM 725 C CA . HIS A 1 91 ? 11.048 0.101 -18.656 1.00 49.81 91 HIS A CA 1
ATOM 726 C C . HIS A 1 91 ? 9.700 0.299 -17.924 1.00 49.81 91 HIS A C 1
ATOM 728 O O . HIS A 1 91 ? 9.346 1.433 -17.586 1.00 49.81 91 HIS A O 1
ATOM 734 N N . ASN A 1 92 ? 8.967 -0.762 -17.571 1.00 66.31 92 ASN A N 1
ATOM 735 C CA . ASN A 1 92 ? 7.596 -0.616 -17.046 1.00 66.31 92 ASN A CA 1
ATOM 736 C C . ASN A 1 92 ? 7.421 -0.934 -15.549 1.00 66.31 92 ASN A C 1
ATOM 738 O O . ASN A 1 92 ? 6.441 -1.567 -15.161 1.00 66.31 92 ASN A O 1
ATOM 742 N N . GLN A 1 93 ? 8.321 -0.437 -14.692 1.00 66.75 93 GLN A N 1
ATOM 743 C CA . GLN A 1 93 ? 8.129 -0.478 -13.232 1.00 66.75 93 GLN A CA 1
ATOM 744 C C . GLN A 1 93 ? 6.775 0.131 -12.823 1.00 66.75 93 GLN A C 1
ATOM 746 O O . GLN A 1 93 ? 6.071 -0.444 -12.006 1.00 66.75 93 GLN A O 1
ATOM 751 N N . SER A 1 94 ? 6.343 1.210 -13.486 1.00 69.62 94 SER A N 1
ATOM 752 C CA . SER A 1 94 ? 5.045 1.851 -13.240 1.00 69.62 94 SER A CA 1
ATOM 753 C C . SER A 1 94 ? 3.848 0.945 -13.549 1.00 69.62 94 SER A C 1
ATOM 755 O O . SER A 1 94 ? 2.917 0.896 -12.758 1.00 69.62 94 SER A O 1
ATOM 757 N N . THR A 1 95 ? 3.854 0.196 -14.659 1.00 70.94 95 THR A N 1
ATOM 758 C CA . THR A 1 95 ? 2.734 -0.705 -15.006 1.00 70.94 95 THR A CA 1
ATOM 759 C C . THR A 1 95 ? 2.601 -1.839 -13.996 1.00 70.94 95 THR A C 1
ATOM 761 O O . THR A 1 95 ? 1.493 -2.196 -13.613 1.00 70.94 95 THR A O 1
ATOM 764 N N . ARG A 1 96 ? 3.738 -2.376 -13.540 1.00 70.81 96 ARG A N 1
ATOM 765 C CA . ARG A 1 96 ? 3.783 -3.401 -12.498 1.00 70.81 96 ARG A CA 1
ATOM 766 C C . ARG A 1 96 ? 3.193 -2.880 -11.191 1.00 70.81 96 ARG A C 1
ATOM 768 O O . ARG A 1 96 ? 2.299 -3.497 -10.627 1.00 70.81 96 ARG A O 1
ATOM 775 N N . THR A 1 97 ? 3.676 -1.728 -10.744 1.00 74.19 97 THR A N 1
ATOM 776 C CA . THR A 1 97 ? 3.210 -1.084 -9.519 1.00 74.19 97 THR A CA 1
ATOM 777 C C . THR A 1 97 ? 1.705 -0.803 -9.575 1.00 74.19 97 THR A C 1
ATOM 779 O O . THR A 1 97 ? 1.001 -1.131 -8.632 1.00 74.19 97 THR A O 1
ATOM 782 N N . LEU A 1 98 ? 1.182 -0.333 -10.713 1.00 76.12 98 LEU A N 1
ATOM 783 C CA . LEU A 1 98 ? -0.258 -0.125 -10.910 1.00 76.12 98 LEU A CA 1
ATOM 784 C C . LEU A 1 98 ? -1.081 -1.422 -10.842 1.00 76.12 98 LEU A C 1
ATOM 786 O O . LEU A 1 98 ? -2.177 -1.404 -10.287 1.00 76.12 98 LEU A O 1
ATOM 790 N N . ALA A 1 99 ? -0.574 -2.535 -11.384 1.00 76.50 99 ALA A N 1
ATOM 791 C CA . ALA A 1 99 ? -1.243 -3.836 -11.291 1.00 76.50 99 ALA A CA 1
ATOM 792 C C . ALA A 1 99 ? -1.391 -4.279 -9.828 1.00 76.50 99 ALA A C 1
ATOM 794 O O . ALA A 1 99 ? -2.480 -4.654 -9.394 1.00 76.50 99 ALA A O 1
ATOM 795 N N . PHE A 1 100 ? -0.305 -4.166 -9.057 1.00 75.50 100 PHE A N 1
ATOM 796 C CA . PHE A 1 100 ? -0.305 -4.504 -7.636 1.00 75.50 100 PHE A CA 1
ATOM 797 C C . PHE A 1 100 ? -1.195 -3.571 -6.817 1.00 75.50 100 PHE A C 1
ATOM 799 O O . PHE A 1 100 ? -1.943 -4.053 -5.972 1.00 75.50 100 PHE A O 1
ATOM 806 N N . THR A 1 101 ? -1.198 -2.267 -7.105 1.00 81.69 101 THR A N 1
ATOM 807 C CA . THR A 1 101 ? -2.125 -1.320 -6.467 1.00 81.69 101 THR A CA 1
ATOM 808 C C . THR A 1 101 ? -3.577 -1.663 -6.761 1.00 81.69 101 THR A C 1
ATOM 810 O O . THR A 1 101 ? -4.409 -1.573 -5.866 1.00 81.69 101 THR A O 1
ATOM 813 N N . ALA A 1 102 ? -3.902 -2.066 -7.992 1.00 83.06 102 ALA A N 1
ATOM 814 C CA . ALA A 1 102 ? -5.267 -2.447 -8.339 1.00 83.06 102 ALA A CA 1
ATOM 815 C C . ALA A 1 102 ? -5.712 -3.731 -7.634 1.00 83.06 102 ALA A C 1
ATOM 817 O O . ALA A 1 102 ? -6.814 -3.755 -7.096 1.00 83.06 102 ALA A O 1
ATOM 818 N N . SER A 1 103 ? -4.866 -4.764 -7.586 1.00 82.69 103 SER A N 1
ATOM 819 C CA . SER A 1 103 ? -5.166 -5.979 -6.811 1.00 82.69 103 SER A CA 1
ATOM 820 C C . SER A 1 103 ? -5.288 -5.662 -5.316 1.00 82.69 103 SER A C 1
ATOM 822 O O . SER A 1 103 ? -6.281 -6.018 -4.693 1.00 82.69 103 SER A O 1
ATOM 824 N N . GLY A 1 104 ? -4.375 -4.862 -4.757 1.00 85.25 104 GLY A N 1
ATOM 825 C CA . GLY A 1 104 ? -4.460 -4.397 -3.372 1.00 85.25 104 GLY A CA 1
ATOM 826 C C . GLY A 1 104 ? -5.730 -3.597 -3.065 1.00 85.25 104 GLY A C 1
ATOM 827 O O . GLY A 1 104 ? -6.362 -3.804 -2.032 1.00 85.25 104 GLY A O 1
ATOM 828 N N . LEU A 1 105 ? -6.162 -2.734 -3.990 1.00 86.69 105 LEU A N 1
ATOM 829 C CA . LEU A 1 105 ? -7.432 -2.014 -3.892 1.00 86.69 105 LEU A CA 1
ATOM 830 C C . LEU A 1 105 ? -8.628 -2.974 -3.868 1.00 86.69 105 LEU A C 1
ATOM 832 O O . LEU A 1 105 ? -9.570 -2.719 -3.125 1.00 86.69 105 LEU A O 1
ATOM 836 N N . MET A 1 106 ? -8.605 -4.058 -4.646 1.00 85.50 106 MET A N 1
ATOM 837 C CA . MET A 1 106 ? -9.666 -5.073 -4.601 1.00 85.50 106 MET A CA 1
ATOM 838 C C . MET A 1 106 ? -9.667 -5.818 -3.266 1.00 85.50 106 MET A C 1
ATOM 840 O O . MET A 1 106 ? -10.726 -5.982 -2.661 1.00 85.50 106 MET A O 1
ATOM 844 N N . MET A 1 107 ? -8.487 -6.163 -2.746 1.00 87.19 107 MET A N 1
ATOM 845 C CA . MET A 1 107 ? -8.354 -6.795 -1.431 1.00 87.19 107 MET A CA 1
ATOM 846 C C . MET A 1 107 ? -8.892 -5.914 -0.297 1.00 87.19 107 MET A C 1
ATOM 848 O O . MET A 1 107 ? -9.442 -6.447 0.661 1.00 87.19 107 MET A O 1
ATOM 852 N N . LEU A 1 108 ? -8.815 -4.580 -0.411 1.00 89.12 108 LEU A N 1
ATOM 853 C CA . LEU A 1 108 ? -9.401 -3.652 0.571 1.00 89.12 108 LEU A CA 1
ATOM 854 C C . LEU A 1 108 ? -10.931 -3.758 0.699 1.00 89.12 108 LEU A C 1
ATOM 856 O O . LEU A 1 108 ? -11.473 -3.274 1.696 1.00 89.12 108 LEU A O 1
ATOM 860 N N . PHE A 1 109 ? -11.622 -4.338 -0.287 1.00 90.12 109 PHE A N 1
ATOM 861 C CA . PHE A 1 109 ? -13.071 -4.563 -0.250 1.00 90.12 109 PHE A CA 1
ATOM 862 C C . PHE A 1 109 ? -13.462 -5.951 0.273 1.00 90.12 109 PHE A C 1
ATOM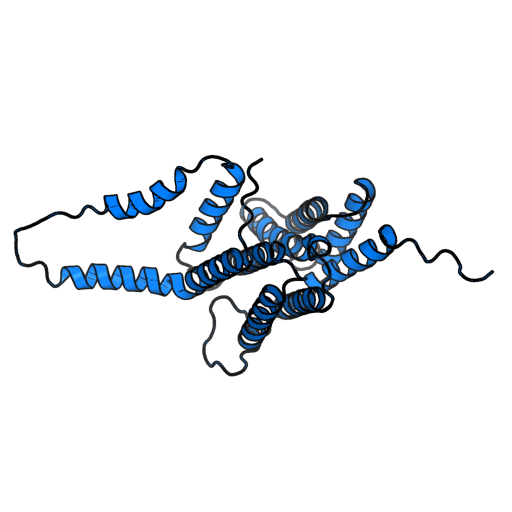 864 O O . PHE A 1 109 ? -14.650 -6.199 0.480 1.00 90.12 109 PHE A O 1
ATOM 871 N N . LEU A 1 110 ? -12.495 -6.845 0.495 1.00 90.69 110 LEU A N 1
ATOM 872 C CA . LEU A 1 110 ? -12.747 -8.157 1.078 1.00 90.69 110 LEU A CA 1
ATOM 873 C C . LEU A 1 110 ? -12.877 -8.048 2.601 1.00 90.69 110 LEU A C 1
ATOM 875 O O . LEU A 1 110 ? -12.075 -7.386 3.261 1.00 90.69 110 LEU A O 1
ATOM 879 N N . ASP A 1 111 ? -13.880 -8.725 3.156 1.00 93.06 111 ASP A N 1
ATOM 880 C CA . ASP A 1 111 ? -14.070 -8.812 4.600 1.00 93.06 111 ASP A CA 1
ATOM 881 C C . ASP A 1 111 ? -13.112 -9.864 5.191 1.00 93.06 111 ASP A C 1
ATOM 883 O O . ASP A 1 111 ? -13.216 -11.043 4.834 1.00 93.06 111 ASP A O 1
ATOM 887 N N . PRO A 1 112 ? -12.179 -9.490 6.087 1.00 94.31 112 PRO A N 1
ATOM 888 C CA . PRO A 1 112 ? -11.275 -10.451 6.711 1.00 94.31 112 PRO A CA 1
ATOM 889 C C . PRO A 1 112 ? -11.984 -11.442 7.651 1.00 94.31 112 PRO A C 1
ATOM 891 O O . PRO A 1 112 ? -11.406 -12.489 7.958 1.00 94.31 112 PRO A O 1
ATOM 894 N N . ALA A 1 113 ? -13.218 -11.164 8.089 1.00 94.31 113 ALA A N 1
ATOM 895 C CA . ALA A 1 113 ? -14.011 -12.107 8.876 1.00 94.31 113 ALA A CA 1
ATOM 896 C C . ALA A 1 113 ? -14.497 -13.303 8.035 1.00 94.31 113 ALA A C 1
ATOM 898 O O . ALA A 1 113 ? -14.627 -14.418 8.555 1.00 94.31 113 ALA A O 1
ATOM 899 N N . ASP A 1 114 ? -14.706 -13.110 6.728 1.00 94.69 114 ASP A N 1
ATOM 900 C CA . ASP A 1 114 ? -15.171 -14.158 5.820 1.00 94.69 114 ASP A CA 1
ATOM 901 C C . ASP A 1 114 ? -14.064 -15.216 5.593 1.00 94.69 114 ASP A C 1
ATOM 903 O O . ASP A 1 114 ? -12.978 -14.903 5.085 1.00 94.69 114 ASP A O 1
ATOM 907 N N . PRO A 1 115 ? -14.292 -16.497 5.954 1.00 95.75 115 PRO A N 1
ATOM 908 C CA . PRO A 1 115 ? -13.344 -17.574 5.673 1.00 95.75 115 PRO A CA 1
ATOM 909 C C . PRO A 1 115 ? -12.992 -17.698 4.185 1.00 95.75 115 PRO A C 1
ATOM 911 O O . PRO A 1 115 ? -11.834 -17.964 3.858 1.00 95.75 115 PRO A O 1
ATOM 914 N N . LEU A 1 116 ? -13.955 -17.482 3.280 1.00 94.19 116 LEU A N 1
ATOM 915 C CA . LEU A 1 116 ? -13.729 -17.612 1.840 1.00 94.19 116 LEU A CA 1
ATOM 916 C C . LEU A 1 116 ? -12.744 -16.550 1.336 1.00 94.19 116 LEU A C 1
ATOM 918 O O . LEU A 1 116 ? -11.822 -16.874 0.584 1.00 94.19 116 LEU A O 1
ATOM 922 N N . ALA A 1 117 ? -12.902 -15.306 1.795 1.00 93.19 117 ALA A N 1
ATOM 923 C CA . ALA A 1 117 ? -11.988 -14.213 1.481 1.00 93.19 117 ALA A CA 1
ATOM 924 C C . ALA A 1 117 ? -10.561 -14.513 1.964 1.00 93.19 117 ALA A C 1
ATOM 926 O O . ALA A 1 117 ? -9.604 -14.327 1.212 1.00 93.19 117 ALA A O 1
ATOM 927 N N . ARG A 1 118 ? -10.411 -15.053 3.181 1.00 95.19 118 ARG A N 1
ATOM 928 C CA . ARG A 1 118 ? -9.102 -15.443 3.736 1.00 95.19 118 ARG A CA 1
ATOM 929 C C . ARG A 1 118 ? -8.411 -16.514 2.905 1.00 95.19 118 ARG A C 1
ATOM 931 O O . ARG A 1 118 ? -7.256 -16.332 2.529 1.00 95.19 118 ARG A O 1
ATOM 938 N N . TYR A 1 119 ? -9.107 -17.607 2.585 1.00 95.44 119 TYR A N 1
ATOM 939 C CA . TYR A 1 119 ? -8.527 -18.673 1.761 1.00 95.44 119 TYR A CA 1
ATOM 940 C C . TYR A 1 119 ? -8.120 -18.169 0.380 1.00 95.44 119 TYR A C 1
ATOM 942 O O . TYR A 1 119 ? -7.049 -18.528 -0.111 1.00 95.44 119 TYR A O 1
ATOM 950 N N . PHE A 1 120 ? -8.938 -17.305 -0.219 1.00 92.12 120 PHE A N 1
ATOM 951 C CA . PHE A 1 120 ? -8.610 -16.676 -1.488 1.00 92.12 120 PHE A CA 1
ATOM 952 C C . PHE A 1 120 ? -7.340 -15.816 -1.387 1.00 92.12 120 PHE A C 1
ATOM 954 O O . PHE A 1 120 ? -6.410 -16.012 -2.169 1.00 92.12 120 PHE A O 1
ATOM 961 N N . VAL A 1 121 ? -7.243 -14.933 -0.391 1.00 93.19 121 VAL A N 1
ATOM 962 C CA . VAL A 1 121 ? -6.056 -14.083 -0.209 1.00 93.19 121 VAL A CA 1
ATOM 963 C C . VAL A 1 121 ? -4.811 -14.912 0.093 1.00 93.19 121 VAL A C 1
ATOM 965 O O . VAL A 1 121 ? -3.756 -14.642 -0.478 1.00 93.19 121 VAL A O 1
ATOM 968 N N . TYR A 1 122 ? -4.907 -15.965 0.907 1.00 95.69 122 TYR A N 1
ATOM 969 C CA . TYR A 1 122 ? -3.778 -16.869 1.141 1.00 95.69 122 TYR A CA 1
ATOM 970 C C . TYR A 1 122 ? -3.336 -17.585 -0.134 1.00 95.69 122 TYR A C 1
ATOM 972 O O . TYR A 1 122 ? -2.134 -17.685 -0.381 1.00 95.69 122 TYR A O 1
ATOM 980 N N . ALA A 1 123 ? -4.271 -18.022 -0.981 1.00 91.62 123 ALA A N 1
ATOM 981 C CA . ALA A 1 123 ? -3.936 -18.604 -2.276 1.00 91.62 123 ALA A CA 1
ATOM 982 C C . ALA A 1 123 ? -3.220 -17.590 -3.188 1.00 91.62 123 ALA A C 1
ATOM 984 O O . ALA A 1 123 ? -2.203 -17.929 -3.802 1.00 91.62 123 ALA A O 1
ATOM 985 N N . VAL A 1 124 ? -3.689 -16.337 -3.240 1.00 90.31 124 VAL A N 1
ATOM 986 C CA . VAL A 1 12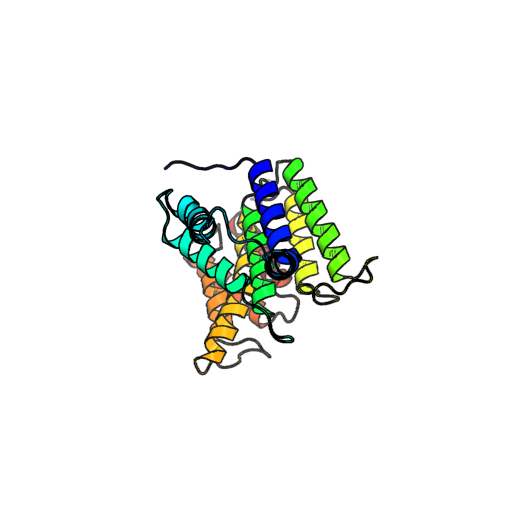4 ? -3.041 -15.255 -4.007 1.00 90.31 124 VAL A CA 1
ATOM 987 C C . VAL A 1 124 ? -1.646 -14.939 -3.458 1.00 90.31 124 VAL A C 1
ATOM 989 O O . VAL A 1 124 ? -0.701 -14.812 -4.235 1.00 90.31 124 VAL A O 1
ATOM 992 N N . VAL A 1 125 ? -1.480 -14.867 -2.136 1.00 93.00 125 VAL A N 1
ATOM 993 C CA . VAL A 1 125 ? -0.184 -14.606 -1.488 1.00 93.00 125 VAL A CA 1
ATOM 994 C C . VAL A 1 125 ? 0.804 -15.736 -1.767 1.00 93.00 125 VAL A C 1
ATOM 996 O O . VAL A 1 125 ? 1.909 -15.465 -2.232 1.00 93.00 125 VAL A O 1
ATOM 999 N N . VAL A 1 126 ? 0.417 -16.995 -1.536 1.00 93.50 126 VAL A N 1
ATOM 1000 C CA . VAL A 1 126 ? 1.296 -18.156 -1.747 1.00 93.50 126 VAL A CA 1
ATOM 1001 C C . VAL A 1 126 ? 1.694 -18.268 -3.216 1.00 93.50 126 VAL A C 1
ATOM 1003 O O . VAL A 1 126 ? 2.883 -18.372 -3.513 1.00 93.50 126 VAL A O 1
ATOM 1006 N N . SER A 1 127 ? 0.733 -18.177 -4.140 1.00 88.81 127 SER A N 1
ATOM 1007 C CA . SER A 1 127 ? 1.034 -18.219 -5.578 1.00 88.81 127 SER A CA 1
ATOM 1008 C C . SER A 1 127 ? 1.944 -17.065 -6.012 1.00 88.81 127 SER A C 1
ATOM 1010 O O . SER A 1 127 ? 2.921 -17.292 -6.725 1.00 88.81 127 SER A O 1
ATOM 1012 N N . SER A 1 128 ? 1.703 -15.845 -5.525 1.00 88.12 128 SER A N 1
ATOM 1013 C CA . SER A 1 128 ? 2.546 -14.681 -5.827 1.00 88.12 128 SER A CA 1
ATOM 1014 C C . SER A 1 128 ? 3.961 -14.819 -5.269 1.00 88.12 128 SER A C 1
ATOM 1016 O O . SER A 1 128 ? 4.923 -14.499 -5.967 1.00 88.12 128 SER A O 1
ATOM 1018 N N . LEU A 1 129 ? 4.121 -15.343 -4.051 1.00 91.06 129 LEU A N 1
ATOM 1019 C CA . LEU A 1 129 ? 5.435 -15.606 -3.461 1.00 91.06 129 LEU A CA 1
ATOM 1020 C C . LEU A 1 129 ? 6.191 -16.696 -4.224 1.00 91.06 129 LEU A C 1
ATOM 1022 O O . LEU A 1 129 ? 7.372 -16.513 -4.518 1.00 91.06 129 LEU A O 1
ATOM 1026 N N . MET A 1 130 ? 5.516 -17.782 -4.609 1.00 89.38 130 MET A N 1
ATOM 1027 C CA . MET A 1 130 ? 6.117 -18.817 -5.456 1.00 89.38 130 MET A CA 1
ATOM 1028 C C . MET A 1 130 ? 6.618 -18.233 -6.783 1.00 89.38 130 MET A C 1
ATOM 1030 O O . MET A 1 130 ? 7.727 -18.559 -7.207 1.00 89.38 130 MET A O 1
ATOM 1034 N N . MET A 1 131 ? 5.856 -17.322 -7.402 1.00 84.56 131 MET A N 1
ATOM 1035 C CA . MET A 1 131 ? 6.269 -16.632 -8.630 1.00 84.56 131 MET A CA 1
ATOM 1036 C C . MET A 1 131 ? 7.458 -15.685 -8.411 1.00 84.56 131 MET A C 1
ATOM 1038 O O . MET A 1 131 ? 8.411 -15.718 -9.187 1.00 84.56 131 MET A O 1
ATOM 1042 N N . VAL A 1 132 ? 7.437 -14.851 -7.364 1.00 88.44 132 VAL A N 1
ATOM 1043 C CA . VAL A 1 132 ? 8.509 -13.872 -7.077 1.00 88.44 132 VAL A CA 1
ATOM 1044 C C . VAL A 1 132 ? 9.840 -14.558 -6.755 1.00 88.44 132 VAL A C 1
ATOM 1046 O O . VAL A 1 132 ? 10.903 -14.048 -7.125 1.00 88.44 132 VAL A O 1
ATOM 1049 N N . TRP A 1 133 ? 9.792 -15.713 -6.089 1.00 90.75 133 TRP A N 1
ATOM 1050 C CA . TRP A 1 133 ? 10.972 -16.479 -5.679 1.00 90.75 133 TRP A CA 1
ATOM 1051 C C . TRP A 1 133 ? 11.358 -17.606 -6.645 1.00 90.75 133 TRP A C 1
ATOM 1053 O O . TRP A 1 133 ? 12.293 -18.347 -6.353 1.00 90.75 133 TRP A O 1
ATOM 1063 N N . GLU A 1 134 ? 10.680 -17.710 -7.794 1.00 88.12 134 GLU A N 1
ATOM 1064 C CA . GLU A 1 134 ? 10.919 -18.737 -8.823 1.00 88.12 134 GLU A CA 1
ATOM 1065 C C . GLU A 1 134 ? 10.863 -20.176 -8.266 1.00 88.12 134 GLU A C 1
ATOM 1067 O O . GLU A 1 134 ? 11.568 -21.080 -8.720 1.00 88.12 134 GLU A O 1
ATOM 1072 N N . LEU A 1 135 ? 10.007 -20.411 -7.266 1.00 87.25 135 LEU A N 1
ATOM 1073 C CA . LEU A 1 135 ? 9.854 -21.721 -6.638 1.00 87.25 135 LEU A CA 1
ATOM 1074 C C . LEU A 1 135 ? 9.005 -22.631 -7.535 1.00 87.25 135 LEU A C 1
ATOM 1076 O O . LEU A 1 135 ? 7.777 -22.570 -7.529 1.00 87.25 135 LEU A O 1
ATOM 1080 N N . GLY A 1 136 ? 9.669 -23.494 -8.306 1.00 77.44 136 GLY A N 1
ATOM 1081 C CA . GLY A 1 136 ? 9.031 -24.600 -9.032 1.00 77.44 136 GLY A CA 1
ATOM 1082 C C . GLY A 1 136 ? 8.475 -24.273 -10.423 1.00 77.44 136 GLY A C 1
ATOM 1083 O O . GLY A 1 136 ? 7.940 -25.168 -11.072 1.00 77.44 136 GLY A O 1
ATOM 1084 N N . ALA A 1 137 ? 8.627 -23.042 -10.922 1.00 70.19 137 ALA A N 1
ATOM 1085 C CA . ALA A 1 137 ? 8.227 -22.669 -12.279 1.00 70.19 137 ALA A CA 1
ATOM 1086 C C . ALA A 1 137 ? 9.437 -22.160 -13.088 1.00 70.19 137 ALA A C 1
ATOM 1088 O O . ALA A 1 137 ? 10.000 -21.127 -12.738 1.00 70.19 137 ALA A O 1
ATOM 1089 N N . PRO A 1 138 ? 9.822 -22.810 -14.206 1.00 73.88 138 PRO A N 1
ATOM 1090 C CA . PRO A 1 138 ? 10.923 -22.345 -15.062 1.00 73.88 138 PRO A CA 1
ATOM 1091 C C . PRO A 1 138 ? 10.539 -21.145 -15.953 1.00 73.88 138 PRO A C 1
ATOM 1093 O O . PRO A 1 138 ? 11.309 -20.738 -16.825 1.00 73.88 138 PRO A O 1
ATOM 1096 N N . PHE A 1 139 ? 9.334 -20.593 -15.789 1.00 72.25 139 PHE A N 1
ATOM 1097 C CA . PHE A 1 139 ? 8.811 -19.518 -16.625 1.00 72.25 139 PHE A CA 1
ATOM 1098 C C . PHE A 1 139 ? 9.162 -18.150 -16.040 1.00 72.25 139 PHE A C 1
ATOM 1100 O O . PHE A 1 139 ? 8.806 -17.831 -14.909 1.00 72.25 139 PHE A O 1
ATOM 1107 N N . LYS A 1 140 ? 9.807 -17.300 -16.846 1.00 68.12 140 LYS A N 1
ATOM 1108 C CA . LYS A 1 140 ? 10.044 -15.896 -16.493 1.00 68.12 140 LYS A CA 1
ATOM 1109 C C . LYS A 1 140 ? 8.756 -15.096 -16.662 1.00 68.12 140 LYS A C 1
ATOM 1111 O O . LYS A 1 140 ? 8.357 -14.784 -17.786 1.00 68.12 140 LYS A O 1
ATOM 1116 N N . PHE A 1 141 ? 8.117 -14.757 -15.547 1.00 68.00 141 PHE A N 1
ATOM 1117 C CA . PHE A 1 141 ? 6.935 -13.901 -15.540 1.00 68.00 141 PHE A CA 1
ATOM 1118 C C . PHE A 1 141 ? 7.296 -12.466 -15.928 1.00 68.00 141 PHE A C 1
ATOM 1120 O O . PHE A 1 141 ? 8.339 -11.932 -15.556 1.00 68.00 141 PHE A O 1
ATOM 1127 N N . ARG A 1 142 ? 6.419 -11.819 -16.697 1.00 66.56 142 ARG A N 1
ATOM 1128 C CA . ARG A 1 142 ? 6.667 -10.475 -17.241 1.00 66.56 142 ARG A CA 1
ATOM 1129 C C . ARG A 1 142 ? 6.602 -9.381 -16.177 1.00 66.56 142 ARG A C 1
ATOM 1131 O O . ARG A 1 142 ? 7.278 -8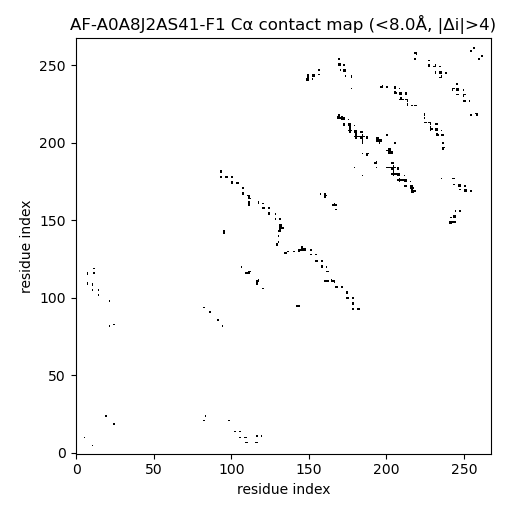.361 -16.313 1.00 66.56 142 ARG A O 1
ATOM 1138 N N . TYR A 1 143 ? 5.744 -9.570 -15.179 1.00 64.19 143 TYR A N 1
ATOM 1139 C CA . TYR A 1 143 ? 5.434 -8.562 -14.169 1.00 64.19 143 TYR A CA 1
ATOM 1140 C C . TYR A 1 143 ? 6.117 -8.823 -12.823 1.00 64.19 143 TYR A C 1
ATOM 1142 O O . TYR A 1 143 ? 6.182 -7.909 -12.008 1.00 64.19 143 TYR A O 1
ATOM 1150 N N . ALA A 1 144 ? 6.697 -10.003 -12.596 1.00 65.31 144 ALA A N 1
ATOM 1151 C CA . ALA A 1 144 ? 7.475 -10.279 -11.394 1.00 65.31 144 ALA A CA 1
ATOM 1152 C C . ALA A 1 144 ? 8.959 -9.985 -11.650 1.00 65.31 144 ALA A C 1
ATOM 1154 O O . ALA A 1 144 ? 9.561 -10.517 -12.580 1.00 65.31 144 ALA A O 1
ATOM 1155 N N . GLN A 1 145 ? 9.561 -9.133 -10.818 1.00 76.44 145 GLN A N 1
ATOM 1156 C CA . GLN A 1 145 ? 11.018 -9.085 -10.733 1.00 76.44 145 GLN A CA 1
ATOM 1157 C C . GLN A 1 145 ? 11.442 -10.216 -9.806 1.00 76.44 145 GLN A C 1
ATOM 1159 O O . GLN A 1 145 ? 10.874 -10.386 -8.728 1.00 76.44 145 GLN A O 1
ATOM 1164 N N . THR A 1 146 ? 12.433 -10.984 -10.235 1.00 82.31 146 THR A N 1
ATOM 1165 C CA . THR A 1 146 ? 12.984 -12.080 -9.445 1.00 82.31 146 THR A CA 1
ATOM 1166 C C . THR A 1 146 ? 13.499 -11.542 -8.114 1.00 82.31 146 THR A C 1
ATOM 1168 O O . THR A 1 146 ? 14.324 -10.622 -8.110 1.00 82.31 146 THR A O 1
ATOM 1171 N N . ARG A 1 147 ? 13.040 -12.130 -7.004 1.00 87.00 147 ARG A N 1
ATOM 1172 C CA . ARG A 1 147 ? 13.460 -11.789 -5.632 1.00 87.00 147 ARG A CA 1
ATOM 1173 C C . ARG A 1 147 ? 13.149 -10.341 -5.226 1.00 87.00 147 ARG A C 1
ATOM 1175 O O . ARG A 1 147 ? 13.957 -9.682 -4.573 1.00 87.00 147 ARG A O 1
ATOM 1182 N N . ASP A 1 148 ? 11.978 -9.838 -5.614 1.00 89.38 148 ASP A N 1
ATOM 1183 C CA . ASP A 1 148 ? 11.490 -8.531 -5.165 1.00 89.38 148 ASP A CA 1
ATOM 1184 C C . ASP A 1 148 ? 11.079 -8.578 -3.679 1.00 89.38 148 ASP A C 1
ATOM 1186 O O . ASP A 1 148 ? 10.020 -9.095 -3.299 1.00 89.38 148 ASP A O 1
ATOM 1190 N N . VAL A 1 149 ? 11.958 -8.050 -2.825 1.00 91.06 149 VAL A N 1
ATOM 1191 C CA . VAL A 1 149 ? 11.763 -8.005 -1.369 1.00 91.06 149 VAL A CA 1
ATOM 1192 C C . VAL A 1 149 ? 10.574 -7.116 -0.997 1.00 91.06 149 VAL A C 1
ATOM 1194 O O . VAL A 1 149 ? 9.813 -7.474 -0.101 1.00 91.06 149 VAL A O 1
ATOM 1197 N N . GLY A 1 150 ? 10.357 -6.007 -1.709 1.00 89.12 150 GLY A N 1
ATOM 1198 C CA . GLY A 1 150 ? 9.280 -5.064 -1.407 1.00 89.12 150 GLY A CA 1
ATOM 1199 C C . GLY A 1 150 ? 7.895 -5.682 -1.601 1.00 89.12 150 GLY A C 1
ATOM 1200 O O . GLY A 1 150 ? 7.023 -5.528 -0.741 1.00 89.12 150 GLY A O 1
ATOM 1201 N N . ILE A 1 151 ? 7.712 -6.442 -2.689 1.00 88.31 151 ILE A N 1
ATOM 1202 C CA . ILE A 1 151 ? 6.475 -7.204 -2.945 1.00 88.31 151 ILE A CA 1
ATOM 1203 C C . ILE A 1 151 ? 6.318 -8.336 -1.924 1.00 88.31 151 ILE A C 1
ATOM 1205 O O . ILE A 1 151 ? 5.225 -8.547 -1.403 1.00 88.31 151 ILE A O 1
ATOM 1209 N N . THR A 1 152 ? 7.406 -9.044 -1.606 1.00 92.62 152 THR A N 1
ATOM 1210 C CA . THR A 1 152 ? 7.388 -10.134 -0.616 1.00 92.62 152 THR A CA 1
ATOM 1211 C C . THR A 1 152 ? 6.893 -9.637 0.742 1.00 92.62 152 THR A C 1
ATOM 1213 O O . THR A 1 152 ? 5.962 -10.205 1.309 1.00 92.62 152 THR A O 1
ATOM 1216 N N . VAL A 1 153 ? 7.474 -8.544 1.242 1.00 92.56 153 VAL A N 1
ATOM 1217 C CA . VAL A 1 153 ? 7.094 -7.965 2.535 1.00 92.56 153 VAL A CA 1
ATOM 1218 C C . VAL A 1 153 ? 5.655 -7.455 2.512 1.00 92.56 153 VAL A C 1
ATOM 1220 O O . VAL A 1 153 ? 4.905 -7.711 3.450 1.00 92.56 153 VAL A O 1
ATOM 1223 N N . TYR A 1 154 ? 5.240 -6.807 1.424 1.00 91.88 154 TYR A N 1
ATOM 1224 C CA . TYR A 1 154 ? 3.857 -6.374 1.238 1.00 91.88 154 TYR A CA 1
ATOM 1225 C C . TYR A 1 154 ? 2.857 -7.537 1.348 1.00 91.88 154 TYR A C 1
ATOM 1227 O O . TYR A 1 154 ? 1.908 -7.454 2.125 1.00 91.88 154 TYR A O 1
ATOM 1235 N N . LEU A 1 155 ? 3.091 -8.647 0.638 1.00 93.19 155 LEU A N 1
ATOM 1236 C CA . LEU A 1 155 ? 2.201 -9.814 0.672 1.00 93.19 155 LEU A CA 1
ATOM 1237 C C . LEU A 1 155 ? 2.136 -10.455 2.064 1.00 93.19 155 LEU A C 1
ATOM 1239 O O . LEU A 1 155 ? 1.062 -10.869 2.500 1.00 93.19 155 LEU A O 1
ATOM 1243 N N . ILE A 1 156 ? 3.265 -10.504 2.778 1.00 95.75 156 ILE A N 1
ATOM 1244 C CA . ILE A 1 156 ? 3.321 -11.013 4.154 1.00 95.75 156 ILE A CA 1
ATOM 1245 C C . ILE A 1 156 ? 2.509 -10.116 5.096 1.00 95.75 156 ILE A C 1
ATOM 1247 O O . ILE A 1 156 ? 1.726 -10.634 5.889 1.00 95.75 156 ILE A O 1
ATOM 1251 N N . ILE A 1 157 ? 2.637 -8.788 4.988 1.00 94.44 157 ILE A N 1
ATOM 1252 C CA . ILE A 1 157 ? 1.849 -7.839 5.793 1.00 94.44 157 ILE A CA 1
ATOM 1253 C C . ILE A 1 157 ? 0.350 -8.059 5.553 1.00 94.44 157 ILE A C 1
ATOM 1255 O O . ILE A 1 157 ? -0.406 -8.193 6.513 1.00 94.44 157 ILE A O 1
ATOM 1259 N N . VAL A 1 158 ? -0.081 -8.165 4.292 1.00 94.12 158 VAL A N 1
ATOM 1260 C CA . VAL A 1 158 ? -1.492 -8.430 3.958 1.00 94.12 158 VAL A CA 1
ATOM 1261 C C . VAL A 1 158 ? -1.962 -9.759 4.559 1.00 94.12 158 VAL A C 1
ATOM 1263 O O . VAL A 1 158 ? -3.014 -9.803 5.198 1.00 94.12 158 VAL A O 1
ATOM 1266 N N . ALA A 1 159 ? -1.175 -10.831 4.427 1.00 96.25 159 ALA A N 1
ATOM 1267 C CA . ALA A 1 159 ? -1.513 -12.134 4.999 1.00 96.25 159 ALA A CA 1
ATOM 1268 C C . ALA A 1 159 ? -1.647 -12.091 6.532 1.00 96.25 159 ALA A C 1
ATOM 1270 O O . ALA A 1 159 ? -2.581 -12.686 7.073 1.00 96.25 159 ALA A O 1
ATOM 1271 N N . ILE A 1 160 ? -0.762 -11.360 7.222 1.00 96.19 160 ILE A N 1
ATOM 1272 C CA . ILE A 1 160 ? -0.827 -11.161 8.678 1.00 96.19 160 ILE A CA 1
ATOM 1273 C C . ILE A 1 160 ? -2.126 -10.450 9.068 1.00 96.19 160 ILE A C 1
ATOM 1275 O O . ILE A 1 160 ? -2.789 -10.879 10.008 1.00 96.19 160 ILE A O 1
ATOM 1279 N N . PHE A 1 161 ? -2.541 -9.414 8.337 1.00 95.50 161 PHE A N 1
ATOM 1280 C CA . PHE A 1 161 ? -3.791 -8.704 8.632 1.00 95.50 161 PHE A CA 1
ATOM 1281 C C . PHE A 1 161 ? -5.027 -9.595 8.478 1.00 95.50 161 PHE A C 1
ATOM 1283 O O . PHE A 1 161 ? -5.889 -9.597 9.356 1.00 95.50 161 PHE A O 1
ATOM 1290 N N . PHE A 1 162 ? -5.092 -10.406 7.417 1.00 95.19 162 PHE A N 1
ATOM 1291 C CA . PHE A 1 162 ? -6.172 -11.388 7.252 1.00 95.19 162 PHE A CA 1
ATOM 1292 C C . PHE A 1 162 ? -6.134 -12.491 8.311 1.00 95.19 162 PHE A C 1
ATOM 1294 O O . PHE A 1 162 ? -7.183 -12.964 8.745 1.00 95.19 162 PHE A O 1
ATOM 1301 N N . TYR A 1 163 ? -4.939 -12.899 8.745 1.00 96.81 163 TYR A N 1
ATOM 1302 C CA . TYR A 1 163 ? -4.776 -13.872 9.824 1.00 96.81 163 TYR A CA 1
ATOM 1303 C C . TYR A 1 163 ? -5.294 -13.338 11.162 1.00 96.81 163 TYR A C 1
ATOM 1305 O O . TYR A 1 163 ? -6.055 -14.024 11.842 1.00 96.81 163 TYR A O 1
ATOM 1313 N N . LEU A 1 164 ? -4.946 -12.096 11.496 1.00 96.00 164 LEU A N 1
ATOM 1314 C CA . LEU A 1 164 ? -5.399 -11.414 12.709 1.00 96.00 164 LEU A CA 1
ATOM 1315 C C . LEU A 1 164 ? -6.846 -10.904 12.623 1.00 96.00 164 LEU A C 1
ATOM 1317 O O . LEU A 1 164 ? -7.365 -10.396 13.610 1.00 96.00 164 LEU A O 1
ATOM 1321 N N . GLN A 1 165 ? -7.500 -11.045 11.464 1.00 95.94 165 GLN A N 1
ATOM 1322 C CA . GLN A 1 165 ? -8.840 -10.514 11.183 1.00 95.94 165 GLN A CA 1
ATOM 1323 C C . GLN A 1 165 ? -8.943 -8.993 11.396 1.00 95.94 165 GLN A C 1
ATOM 1325 O O . GLN A 1 165 ? -10.009 -8.450 11.683 1.00 95.94 165 GLN A O 1
ATOM 1330 N N . THR A 1 166 ? -7.824 -8.289 11.233 1.00 93.56 166 THR A N 1
ATOM 1331 C CA . THR A 1 166 ? -7.742 -6.839 11.404 1.00 93.56 166 THR A CA 1
ATOM 1332 C C . THR A 1 166 ? -8.243 -6.149 10.133 1.00 93.56 166 THR A C 1
ATOM 1334 O O . THR A 1 166 ? -7.834 -6.531 9.031 1.00 93.56 166 THR A O 1
ATOM 1337 N N . PRO A 1 167 ? -9.085 -5.103 10.230 1.00 92.44 167 PRO A N 1
ATOM 1338 C CA . PRO A 1 167 ? -9.565 -4.399 9.049 1.00 92.44 167 PRO A CA 1
ATOM 1339 C C . PRO A 1 167 ? -8.399 -3.763 8.280 1.00 92.44 167 PRO A C 1
ATOM 1341 O O . PRO A 1 167 ? -7.630 -2.958 8.809 1.00 92.44 167 PRO A O 1
ATOM 1344 N N . LEU A 1 168 ? -8.306 -4.068 6.982 1.00 92.75 168 LEU A N 1
ATOM 1345 C CA . LEU A 1 168 ? -7.266 -3.525 6.097 1.00 92.75 168 LEU A CA 1
ATOM 1346 C C . LEU A 1 168 ? -7.373 -2.006 5.897 1.00 92.75 168 LEU A C 1
ATOM 1348 O O . LEU A 1 168 ? -6.470 -1.387 5.336 1.00 92.75 168 LEU A O 1
ATOM 1352 N N . SER A 1 169 ? -8.468 -1.388 6.354 1.00 92.88 169 SER A N 1
ATOM 1353 C CA . SER A 1 169 ? -8.636 0.065 6.339 1.00 92.88 169 SER A CA 1
ATOM 1354 C C . SER A 1 169 ? -7.499 0.794 7.060 1.00 92.88 169 SER A C 1
ATOM 1356 O O . SER A 1 169 ? -7.163 1.909 6.662 1.00 92.88 169 SER A O 1
ATOM 1358 N N . ILE A 1 170 ? -6.877 0.152 8.055 1.00 94.38 170 ILE A N 1
ATOM 1359 C CA . ILE A 1 170 ? -5.742 0.691 8.812 1.00 94.38 170 ILE A CA 1
ATOM 1360 C C . ILE A 1 170 ? -4.512 0.835 7.908 1.00 94.38 170 ILE A C 1
ATOM 1362 O O . ILE A 1 170 ? -3.912 1.902 7.872 1.00 94.38 170 ILE A O 1
ATOM 1366 N N . ILE A 1 171 ? -4.179 -0.188 7.113 1.00 94.88 171 ILE A N 1
ATOM 1367 C CA . ILE A 1 171 ? -2.986 -0.210 6.244 1.00 94.88 171 ILE A CA 1
ATOM 1368 C C . ILE A 1 171 ? -3.221 0.324 4.829 1.00 94.88 171 ILE A C 1
ATOM 1370 O O . ILE A 1 171 ? -2.358 0.174 3.966 1.00 94.88 171 ILE A O 1
ATOM 1374 N N . ARG A 1 172 ? -4.341 1.015 4.581 1.00 94.75 172 ARG A N 1
ATOM 1375 C CA . ARG A 1 172 ? -4.613 1.703 3.304 1.00 94.75 172 ARG A CA 1
ATOM 1376 C C . ARG A 1 172 ? -3.423 2.507 2.760 1.00 94.75 172 ARG A C 1
ATOM 1378 O O . ARG A 1 172 ? -3.161 2.373 1.565 1.00 94.75 172 ARG A O 1
ATOM 1385 N N . PRO A 1 173 ? -2.664 3.274 3.571 1.00 95.44 173 PRO A N 1
ATOM 1386 C CA . PRO A 1 173 ? -1.516 4.020 3.060 1.00 95.44 173 PRO A CA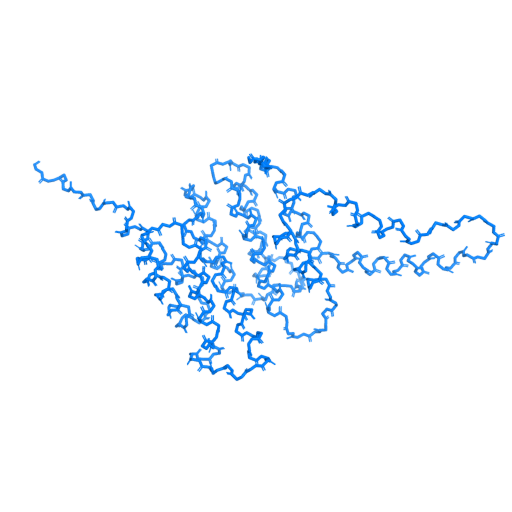 1
ATOM 1387 C C . PRO A 1 173 ? -0.452 3.162 2.377 1.00 95.44 173 PRO A C 1
ATOM 1389 O O . PRO A 1 173 ? 0.139 3.614 1.402 1.00 95.44 173 PRO A O 1
ATOM 1392 N N . VAL A 1 174 ? -0.257 1.913 2.806 1.00 94.44 174 VAL A N 1
ATOM 1393 C CA . VAL A 1 174 ? 0.722 0.995 2.198 1.00 94.44 174 VAL A CA 1
ATOM 1394 C C . VAL A 1 174 ? 0.366 0.695 0.736 1.00 94.44 174 VAL A C 1
ATOM 1396 O O . VAL A 1 174 ? 1.248 0.601 -0.109 1.00 94.44 174 VAL A O 1
ATOM 1399 N N . PHE A 1 175 ? -0.926 0.603 0.408 1.00 92.50 175 PHE A N 1
ATOM 1400 C CA . PHE A 1 175 ? -1.389 0.268 -0.942 1.00 92.50 175 PHE A CA 1
ATOM 1401 C C . PHE A 1 175 ? -1.284 1.426 -1.938 1.00 92.50 175 PHE A C 1
ATOM 1403 O O . PHE A 1 175 ? -1.188 1.187 -3.141 1.00 92.50 175 PHE A O 1
ATOM 1410 N N . PHE A 1 176 ? -1.341 2.673 -1.461 1.00 93.44 176 PHE A N 1
ATOM 1411 C CA . PHE A 1 176 ? -1.421 3.850 -2.330 1.00 93.44 176 PHE A CA 1
ATOM 1412 C C . PHE A 1 176 ? -0.162 4.707 -2.302 1.00 93.44 176 PHE A C 1
ATOM 1414 O O . PHE A 1 176 ? 0.238 5.205 -3.350 1.00 93.44 176 PHE A O 1
ATOM 1421 N N . ALA A 1 177 ? 0.460 4.894 -1.137 1.00 94.69 177 ALA A N 1
ATOM 1422 C CA . ALA A 1 177 ? 1.489 5.910 -0.961 1.00 94.69 177 ALA A CA 1
ATOM 1423 C C . ALA A 1 177 ? 2.736 5.623 -1.814 1.00 94.69 177 ALA A C 1
ATOM 1425 O O . ALA A 1 177 ? 3.095 6.463 -2.640 1.00 94.69 177 ALA A O 1
ATOM 1426 N N . ASP A 1 178 ? 3.324 4.426 -1.705 1.00 92.50 178 ASP A N 1
ATOM 1427 C CA . ASP A 1 178 ? 4.493 4.026 -2.508 1.00 92.50 178 ASP A CA 1
ATOM 1428 C C . ASP A 1 178 ? 4.190 4.015 -4.027 1.00 92.50 178 ASP A C 1
ATOM 1430 O O . ASP A 1 178 ? 4.869 4.713 -4.793 1.00 92.50 178 ASP A O 1
ATOM 1434 N N . PRO A 1 179 ? 3.109 3.362 -4.500 1.00 90.56 179 PRO A N 1
ATOM 1435 C CA . PRO A 1 179 ? 2.718 3.420 -5.903 1.00 90.56 179 PRO A CA 1
ATOM 1436 C C . PRO A 1 179 ? 2.519 4.821 -6.470 1.00 90.56 179 PRO A C 1
ATOM 1438 O O . PRO A 1 179 ? 2.988 5.114 -7.576 1.00 90.56 179 PRO A O 1
ATOM 1441 N N . CYS A 1 180 ? 1.852 5.703 -5.723 1.00 92.50 180 CYS A N 1
ATOM 1442 C CA . CYS A 1 180 ? 1.684 7.096 -6.112 1.00 92.50 180 CYS A CA 1
ATOM 1443 C C . CYS A 1 180 ? 3.036 7.808 -6.199 1.00 92.50 180 CYS A C 1
ATOM 1445 O O . CYS A 1 180 ? 3.280 8.493 -7.192 1.00 92.50 180 CYS A O 1
ATOM 1447 N N . GLY A 1 181 ? 3.934 7.598 -5.233 1.00 93.50 181 GLY A N 1
ATOM 1448 C CA . GLY A 1 181 ? 5.288 8.151 -5.254 1.00 93.50 181 GLY A CA 1
ATOM 1449 C C . GLY A 1 181 ? 6.076 7.752 -6.498 1.00 93.50 181 GLY A C 1
ATOM 1450 O O . GLY A 1 181 ? 6.624 8.610 -7.200 1.00 93.50 181 GLY A O 1
ATOM 1451 N N . ALA A 1 182 ? 6.069 6.462 -6.834 1.00 91.56 182 ALA A N 1
ATOM 1452 C CA . ALA A 1 182 ? 6.767 5.938 -8.004 1.00 91.56 182 ALA A CA 1
ATOM 1453 C C . ALA A 1 182 ? 6.163 6.436 -9.331 1.00 91.56 182 ALA A C 1
ATOM 1455 O O . ALA A 1 182 ? 6.898 6.823 -10.249 1.00 91.56 182 ALA A O 1
ATOM 1456 N N . VAL A 1 183 ? 4.831 6.433 -9.455 1.00 90.69 183 VAL A N 1
ATOM 1457 C CA . VAL A 1 183 ? 4.128 6.847 -10.681 1.00 90.69 183 VAL A CA 1
ATOM 1458 C C . VAL A 1 183 ? 4.244 8.353 -10.895 1.00 90.69 183 VAL A C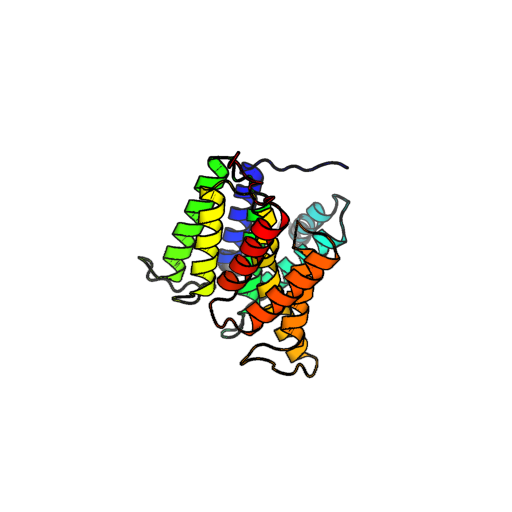 1
ATOM 1460 O O . VAL A 1 183 ? 4.675 8.783 -11.969 1.00 90.69 183 VAL A O 1
ATOM 1463 N N . VAL A 1 184 ? 3.902 9.152 -9.883 1.00 93.81 184 VAL A N 1
ATOM 1464 C CA . VAL A 1 184 ? 3.928 10.617 -9.962 1.00 93.81 184 VAL A CA 1
ATOM 1465 C C . VAL A 1 184 ? 5.362 11.115 -10.071 1.00 93.81 184 VAL A C 1
ATOM 1467 O O . VAL A 1 184 ? 5.639 11.940 -10.935 1.00 93.81 184 VAL A O 1
ATOM 1470 N N . GLY A 1 185 ? 6.298 10.565 -9.292 1.00 93.88 185 GLY A N 1
ATOM 1471 C CA . GLY A 1 185 ? 7.712 10.931 -9.369 1.00 93.88 185 GLY A CA 1
ATOM 1472 C C . GLY A 1 185 ? 8.288 10.712 -10.768 1.00 93.88 185 GLY A C 1
ATOM 1473 O O . GLY A 1 185 ? 8.888 11.624 -11.337 1.00 93.88 185 GLY A O 1
ATOM 1474 N N . LYS A 1 186 ? 8.039 9.542 -11.378 1.00 90.88 186 LYS A N 1
ATOM 1475 C CA . LYS A 1 186 ? 8.499 9.253 -12.747 1.00 90.88 186 LYS A CA 1
ATOM 1476 C C . LYS A 1 186 ? 7.819 10.147 -13.786 1.00 90.88 186 LYS A C 1
ATOM 1478 O O . LYS A 1 186 ? 8.486 10.632 -14.699 1.00 90.88 186 LYS A O 1
ATOM 1483 N N . TRP A 1 187 ? 6.513 10.372 -13.651 1.00 92.56 187 TRP A N 1
ATOM 1484 C CA . TRP A 1 187 ? 5.761 11.249 -14.548 1.00 92.56 187 TRP A CA 1
ATOM 1485 C C . TRP A 1 187 ? 6.251 12.699 -14.476 1.00 92.56 187 TRP A C 1
ATOM 1487 O O . TRP A 1 187 ? 6.438 13.325 -15.520 1.00 92.56 187 TRP A O 1
ATOM 1497 N N . LEU A 1 188 ? 6.515 13.217 -13.269 1.00 93.94 188 LEU A N 1
ATOM 1498 C CA . LEU A 1 188 ? 7.036 14.570 -13.069 1.00 93.94 188 LEU A CA 1
ATOM 1499 C C . LEU A 1 188 ? 8.434 14.690 -13.670 1.00 93.94 188 LEU A C 1
ATOM 1501 O O . LEU A 1 188 ? 8.665 15.606 -14.451 1.00 93.94 188 LEU A O 1
ATOM 1505 N N . SER A 1 189 ? 9.329 13.740 -13.384 1.00 93.56 189 SER A N 1
ATOM 1506 C CA . SER A 1 189 ? 10.699 13.738 -13.918 1.00 93.56 189 SER A CA 1
ATOM 1507 C C . SER A 1 189 ? 10.762 13.694 -15.446 1.00 93.56 189 SER A C 1
ATOM 1509 O O . SER A 1 189 ? 11.744 14.142 -16.027 1.00 93.56 189 SER A O 1
ATOM 1511 N N . ALA A 1 190 ? 9.728 13.163 -16.106 1.00 92.19 190 ALA A N 1
ATOM 1512 C CA . ALA A 1 190 ? 9.642 13.135 -17.564 1.00 92.19 190 ALA A CA 1
ATOM 1513 C C . ALA A 1 190 ? 9.174 14.465 -18.185 1.00 92.19 190 ALA A C 1
ATOM 1515 O O . ALA A 1 190 ? 9.358 14.664 -19.383 1.00 92.19 190 ALA A O 1
ATOM 1516 N N . ARG A 1 191 ? 8.537 15.355 -17.411 1.00 93.50 191 ARG A N 1
ATOM 1517 C CA . ARG A 1 191 ? 7.918 16.596 -17.922 1.00 93.50 191 ARG A CA 1
ATOM 1518 C C . ARG A 1 191 ? 8.588 17.862 -17.415 1.00 93.50 191 ARG A C 1
ATOM 1520 O O . ARG A 1 191 ? 8.664 18.845 -18.143 1.00 93.50 191 ARG A O 1
ATOM 1527 N N . ILE A 1 192 ? 9.026 17.849 -16.163 1.00 95.44 192 ILE A N 1
ATOM 1528 C CA . ILE A 1 192 ? 9.588 19.003 -15.471 1.00 95.44 192 ILE A CA 1
ATOM 1529 C C . ILE A 1 192 ? 10.832 18.595 -14.685 1.00 95.44 192 ILE A C 1
ATOM 1531 O O . ILE A 1 192 ? 11.064 17.418 -14.402 1.00 95.44 192 ILE A O 1
ATOM 1535 N N . ARG A 1 193 ? 11.645 19.584 -14.305 1.00 94.62 193 ARG A N 1
ATOM 1536 C CA . ARG A 1 193 ? 12.813 19.358 -13.452 1.00 94.62 193 ARG A CA 1
ATOM 1537 C C . ARG A 1 193 ? 12.350 18.924 -12.059 1.00 94.62 193 ARG A C 1
ATOM 1539 O O . ARG A 1 193 ? 11.935 19.752 -11.257 1.00 94.62 193 ARG A O 1
ATOM 1546 N N . ASN A 1 194 ? 12.445 17.629 -11.786 1.00 95.25 194 ASN A N 1
ATOM 1547 C CA . ASN A 1 194 ? 12.110 17.027 -10.502 1.00 95.25 194 ASN A CA 1
ATOM 1548 C C . ASN A 1 194 ? 13.408 16.632 -9.775 1.00 95.25 194 ASN A C 1
ATOM 1550 O O . ASN A 1 194 ? 14.041 15.647 -10.167 1.00 95.25 194 ASN A O 1
ATOM 1554 N N . PRO A 1 195 ? 13.868 17.417 -8.784 1.00 95.31 195 PRO A N 1
ATOM 1555 C CA . PRO A 1 195 ? 15.132 17.146 -8.114 1.00 95.31 195 PRO A CA 1
ATOM 1556 C C . PRO A 1 195 ? 15.074 15.827 -7.337 1.00 95.31 195 PRO A C 1
ATOM 1558 O O . PRO A 1 195 ? 14.067 15.489 -6.705 1.00 95.31 195 PRO A O 1
ATOM 1561 N N . ALA A 1 196 ? 16.180 15.084 -7.384 1.00 95.56 196 ALA A N 1
ATOM 1562 C CA . ALA A 1 196 ? 16.382 13.933 -6.519 1.00 95.56 196 ALA A CA 1
ATOM 1563 C C . ALA A 1 196 ? 16.521 14.403 -5.064 1.00 95.56 196 ALA A C 1
ATOM 1565 O O . ALA A 1 196 ? 17.135 15.438 -4.804 1.00 95.56 196 ALA A O 1
ATOM 1566 N N . TRP A 1 197 ? 15.943 13.644 -4.136 1.00 90.25 197 TRP A N 1
ATOM 1567 C CA . TRP A 1 197 ? 16.068 13.877 -2.700 1.00 90.25 197 TRP A CA 1
ATOM 1568 C C . TRP A 1 197 ? 17.040 12.862 -2.092 1.00 90.25 197 TRP A C 1
ATOM 1570 O O . TRP A 1 197 ? 18.179 13.216 -1.803 1.00 90.25 197 TRP A O 1
ATOM 1580 N N . ILE A 1 198 ? 16.616 11.609 -1.902 1.00 91.44 198 ILE A N 1
ATOM 1581 C CA . ILE A 1 198 ? 17.456 10.528 -1.365 1.00 91.44 198 ILE A CA 1
ATOM 1582 C C . ILE A 1 198 ? 17.611 9.453 -2.439 1.00 91.44 198 ILE A C 1
ATOM 1584 O O . ILE A 1 198 ? 16.647 8.825 -2.880 1.00 91.44 198 ILE A O 1
ATOM 1588 N N . GLY A 1 199 ? 18.847 9.245 -2.895 1.00 90.31 199 GLY A N 1
ATOM 1589 C CA . GLY A 1 199 ? 19.155 8.265 -3.934 1.00 90.31 199 GLY A CA 1
ATOM 1590 C C . GLY A 1 199 ? 18.379 8.524 -5.231 1.00 90.31 199 GLY A C 1
ATOM 1591 O O . GLY A 1 199 ? 18.596 9.528 -5.903 1.00 90.31 199 GLY A O 1
ATOM 1592 N N . LYS A 1 200 ? 17.487 7.593 -5.600 1.00 89.88 200 LYS A N 1
ATOM 1593 C CA . LYS A 1 200 ? 16.635 7.682 -6.806 1.00 89.88 200 LYS A CA 1
ATOM 1594 C C . LYS A 1 200 ? 15.251 8.282 -6.530 1.00 89.88 200 LYS A C 1
ATOM 1596 O O . LYS A 1 200 ? 14.474 8.461 -7.470 1.00 89.88 200 LYS A O 1
ATOM 1601 N N . LYS A 1 201 ? 14.924 8.551 -5.264 1.00 92.75 201 LYS A N 1
ATOM 1602 C CA . LYS A 1 201 ? 13.655 9.162 -4.867 1.00 92.75 201 LYS A CA 1
ATOM 1603 C C . LYS A 1 201 ? 13.693 10.651 -5.201 1.00 92.75 201 LYS A C 1
ATOM 1605 O O . LYS A 1 201 ? 14.751 11.279 -5.208 1.00 92.75 201 LYS A O 1
ATOM 1610 N N . THR A 1 202 ? 12.537 11.216 -5.517 1.00 96.12 202 THR A N 1
ATOM 1611 C CA . THR A 1 202 ? 12.424 12.596 -6.005 1.00 96.12 202 THR A CA 1
ATOM 1612 C C . THR A 1 202 ? 11.475 13.389 -5.131 1.00 96.12 202 THR A C 1
ATOM 1614 O O . THR A 1 202 ? 10.524 12.816 -4.604 1.00 96.12 202 THR A O 1
ATOM 1617 N N . VAL A 1 203 ? 11.687 14.702 -5.030 1.00 96.56 203 VAL A N 1
ATOM 1618 C CA . VAL A 1 203 ? 10.835 15.579 -4.207 1.00 96.56 203 VAL A CA 1
ATOM 1619 C C . VAL A 1 203 ? 9.370 15.489 -4.641 1.00 96.56 203 VAL A C 1
ATOM 1621 O O . VAL A 1 203 ? 8.482 15.369 -3.800 1.00 96.56 203 VAL A O 1
ATOM 1624 N N . GLY A 1 204 ? 9.110 15.460 -5.952 1.00 96.50 204 GLY A N 1
ATOM 1625 C CA . GLY A 1 204 ? 7.758 15.296 -6.488 1.00 96.50 204 GLY A CA 1
ATOM 1626 C C . GLY A 1 204 ? 7.118 13.944 -6.154 1.00 96.50 204 GLY A C 1
ATOM 1627 O O . GLY A 1 204 ? 5.918 13.881 -5.902 1.00 96.50 204 GLY A O 1
ATOM 1628 N N . GLY A 1 205 ? 7.914 12.870 -6.114 1.00 96.00 205 GLY A N 1
ATOM 1629 C CA . GLY A 1 205 ? 7.449 11.551 -5.682 1.00 96.00 205 GLY A CA 1
ATOM 1630 C C . GLY A 1 205 ? 7.087 11.542 -4.199 1.00 96.00 205 GLY A C 1
ATOM 1631 O O . GLY A 1 205 ? 5.975 11.164 -3.850 1.00 96.00 205 GLY A O 1
ATOM 1632 N N . THR A 1 206 ? 7.966 12.048 -3.333 1.00 97.00 206 THR A N 1
ATOM 1633 C CA . THR A 1 206 ? 7.721 12.085 -1.884 1.00 97.00 206 THR A CA 1
ATOM 1634 C C . THR A 1 206 ? 6.543 12.993 -1.513 1.00 97.00 206 THR A C 1
ATOM 1636 O O . THR A 1 206 ? 5.763 12.656 -0.625 1.00 97.00 206 THR A O 1
ATOM 1639 N N . LEU A 1 207 ? 6.326 14.096 -2.241 1.00 97.44 207 LEU A N 1
ATOM 1640 C CA . LEU A 1 207 ? 5.115 14.909 -2.082 1.00 97.44 207 LEU A CA 1
ATOM 1641 C C . LEU A 1 207 ? 3.845 14.114 -2.432 1.00 97.44 207 LEU A C 1
ATOM 1643 O O . LEU A 1 207 ? 2.837 14.230 -1.740 1.00 97.44 207 LEU A O 1
ATOM 1647 N N . ALA A 1 208 ? 3.892 13.269 -3.466 1.00 97.06 208 ALA A N 1
ATOM 1648 C CA . ALA A 1 208 ? 2.774 12.395 -3.810 1.00 97.06 208 ALA A CA 1
ATOM 1649 C C . ALA A 1 208 ? 2.526 11.316 -2.743 1.00 97.06 208 ALA A C 1
ATOM 1651 O O . ALA A 1 208 ? 1.367 11.061 -2.419 1.00 97.06 208 ALA A O 1
ATOM 1652 N N . VAL A 1 209 ? 3.583 10.735 -2.160 1.00 97.31 209 VAL A N 1
ATOM 1653 C CA . VAL A 1 209 ? 3.497 9.803 -1.016 1.00 97.31 209 VAL A CA 1
ATOM 1654 C C . VAL A 1 209 ? 2.822 10.492 0.170 1.00 97.31 209 VAL A C 1
ATOM 1656 O O . VAL A 1 209 ? 1.890 9.937 0.746 1.00 97.31 209 VAL A O 1
ATOM 1659 N N . PHE A 1 210 ? 3.232 11.722 0.492 1.00 98.19 210 PHE A N 1
ATOM 1660 C CA . PHE A 1 210 ? 2.630 12.533 1.552 1.00 98.19 210 PHE A CA 1
ATOM 1661 C C . PHE A 1 210 ? 1.132 12.760 1.316 1.00 98.19 210 PHE A C 1
ATOM 1663 O O . PHE A 1 210 ? 0.308 12.462 2.180 1.00 98.19 210 PHE A O 1
ATOM 1670 N N . THR A 1 211 ? 0.760 13.247 0.129 1.00 97.88 211 THR A N 1
ATOM 1671 C CA . THR A 1 211 ? -0.643 13.518 -0.207 1.00 97.88 211 THR A CA 1
ATOM 1672 C C . THR A 1 211 ? -1.481 12.238 -0.201 1.00 97.88 211 THR A C 1
ATOM 1674 O O . THR A 1 211 ? -2.555 12.209 0.400 1.00 97.88 211 THR A O 1
ATOM 1677 N N . ALA A 1 212 ? -0.991 11.160 -0.817 1.00 96.56 212 ALA A N 1
ATOM 1678 C CA . ALA A 1 212 ? -1.677 9.871 -0.829 1.00 96.56 212 ALA A CA 1
ATOM 1679 C C . ALA A 1 212 ? -1.809 9.286 0.585 1.00 96.56 212 ALA A C 1
ATOM 1681 O O . ALA A 1 212 ? -2.882 8.803 0.943 1.00 96.56 212 ALA A O 1
ATOM 1682 N N . GLY A 1 213 ? -0.764 9.378 1.411 1.00 96.94 213 GLY A N 1
ATOM 1683 C CA . GLY A 1 213 ? -0.771 8.971 2.817 1.00 96.94 213 GLY A CA 1
ATOM 1684 C C . GLY A 1 213 ? -1.828 9.720 3.629 1.00 96.94 213 GLY A C 1
ATOM 1685 O O . GLY A 1 213 ? -2.654 9.091 4.285 1.00 96.94 213 GLY A O 1
ATOM 1686 N N . TYR A 1 214 ? -1.882 11.048 3.506 1.00 98.00 214 TYR A N 1
ATOM 1687 C CA . TYR A 1 214 ? -2.868 11.880 4.202 1.00 98.00 214 TYR A CA 1
ATOM 1688 C C . TYR A 1 214 ? -4.317 11.482 3.881 1.00 98.00 214 TYR A C 1
ATOM 1690 O O . TYR A 1 214 ? -5.137 11.335 4.788 1.00 98.00 214 TYR A O 1
ATOM 1698 N N . PHE A 1 215 ? -4.634 11.266 2.599 1.00 96.94 215 PHE A N 1
ATOM 1699 C CA . PHE A 1 215 ? -5.991 10.903 2.175 1.00 96.94 215 PHE A CA 1
ATOM 1700 C C . PHE A 1 215 ? -6.352 9.433 2.418 1.00 96.94 215 PHE A C 1
ATOM 1702 O O . PHE A 1 215 ? -7.534 9.105 2.513 1.00 96.94 215 PHE A O 1
ATOM 1709 N N . SER A 1 216 ? -5.364 8.542 2.500 1.00 95.44 216 SER A N 1
ATOM 1710 C CA . SER A 1 216 ? -5.594 7.105 2.697 1.00 95.44 216 SER A CA 1
ATOM 1711 C C . SER A 1 216 ? -5.701 6.698 4.168 1.00 95.44 216 SER A C 1
ATOM 1713 O O . SER A 1 216 ? -6.280 5.647 4.452 1.00 95.44 216 SER A O 1
ATOM 1715 N N . LEU A 1 217 ? -5.204 7.515 5.102 1.00 96.31 217 LEU A N 1
ATOM 1716 C CA . LEU A 1 217 ? -5.355 7.285 6.540 1.00 96.31 217 LEU A CA 1
ATOM 1717 C C . LEU A 1 217 ? -6.834 7.296 6.960 1.00 96.31 217 LEU A C 1
ATOM 1719 O O . LEU A 1 217 ? -7.564 8.266 6.747 1.00 96.31 217 LEU A O 1
ATOM 1723 N N . ALA A 1 218 ? -7.271 6.205 7.594 1.00 94.38 218 ALA A N 1
ATOM 1724 C CA . ALA A 1 218 ? -8.653 6.031 8.044 1.00 94.38 218 ALA A CA 1
ATOM 1725 C C . ALA A 1 218 ? -8.929 6.599 9.452 1.00 94.38 218 ALA A C 1
ATOM 1727 O O . ALA A 1 218 ? -10.090 6.807 9.801 1.00 94.38 218 ALA A O 1
ATOM 1728 N N . PHE A 1 219 ? -7.891 6.867 10.247 1.00 94.81 219 PHE A N 1
ATOM 1729 C CA . PHE A 1 219 ? -7.979 7.238 11.665 1.00 94.81 219 PHE A CA 1
ATOM 1730 C C . PHE A 1 219 ? -7.219 8.540 11.973 1.00 94.81 219 PHE A C 1
ATOM 1732 O O . PHE A 1 219 ? -6.538 9.086 11.105 1.00 94.81 219 PHE A O 1
ATOM 1739 N N . GLY A 1 220 ? -7.379 9.050 13.197 1.00 94.94 220 GLY A N 1
ATOM 1740 C CA . GLY A 1 220 ? -6.757 10.286 13.682 1.00 94.94 220 GLY A CA 1
ATOM 1741 C C . GLY A 1 220 ? -7.474 11.569 13.247 1.00 94.94 220 GLY A C 1
ATOM 1742 O O . GLY A 1 220 ? -8.220 11.581 12.255 1.00 94.94 220 GLY A O 1
ATOM 1743 N N . SER A 1 221 ? -7.248 12.648 13.995 1.00 96.50 221 SER A N 1
ATOM 1744 C CA . SER A 1 221 ? -7.691 14.006 13.661 1.00 96.50 221 SER A CA 1
ATOM 1745 C C . SER A 1 221 ? -6.960 14.540 12.412 1.00 96.50 221 SER A C 1
ATOM 1747 O O . SER A 1 221 ? -5.900 14.024 12.050 1.00 96.50 221 SER A O 1
ATOM 1749 N N . PRO A 1 222 ? -7.470 15.574 11.712 1.00 97.12 222 PRO A N 1
ATOM 1750 C CA . PRO A 1 222 ? -6.806 16.106 10.517 1.00 97.12 222 PRO A CA 1
ATOM 1751 C C . PRO A 1 222 ? -5.348 16.517 10.758 1.00 97.12 222 PRO A C 1
ATOM 1753 O O . PRO A 1 222 ? -4.499 16.319 9.892 1.00 97.12 222 PRO A O 1
ATOM 1756 N N . ILE A 1 223 ? -5.042 17.043 11.948 1.00 97.25 223 ILE A N 1
ATOM 1757 C CA . ILE A 1 223 ? -3.681 17.437 12.311 1.00 97.25 223 ILE A CA 1
ATOM 1758 C C . ILE A 1 223 ? -2.784 16.220 12.576 1.00 97.25 223 ILE A C 1
ATOM 1760 O O . ILE A 1 223 ? -1.662 16.177 12.081 1.00 97.25 223 ILE A O 1
ATOM 1764 N N . GLU A 1 224 ? -3.283 15.188 13.263 1.00 97.06 224 GLU A N 1
ATOM 1765 C CA . GLU A 1 224 ? -2.552 13.925 13.445 1.00 97.06 224 GLU A CA 1
ATOM 1766 C C . GLU A 1 224 ? -2.271 13.254 12.103 1.00 97.06 224 GLU A C 1
ATOM 1768 O O . GLU A 1 224 ? -1.142 12.846 11.845 1.00 97.06 224 GLU A O 1
ATOM 1773 N N . ARG A 1 225 ? -3.263 13.202 11.205 1.00 97.56 225 ARG A N 1
ATOM 1774 C CA . ARG A 1 225 ? -3.088 12.656 9.851 1.00 97.56 225 ARG A CA 1
ATOM 1775 C C . ARG A 1 225 ? -2.015 13.399 9.075 1.00 97.56 225 ARG A C 1
ATOM 1777 O O . ARG A 1 225 ? -1.257 12.764 8.349 1.00 97.56 225 ARG A O 1
ATOM 1784 N N . LEU A 1 226 ? -1.940 14.722 9.226 1.00 98.06 226 LEU A N 1
ATOM 1785 C CA . LEU A 1 226 ? -0.903 15.540 8.601 1.00 98.06 226 LEU A CA 1
ATOM 1786 C C . LEU A 1 226 ? 0.491 15.135 9.097 1.00 98.06 226 LEU A C 1
ATOM 1788 O O . LEU A 1 226 ? 1.389 14.913 8.283 1.00 98.06 226 LEU A O 1
ATOM 1792 N N . PHE A 1 227 ? 0.660 14.987 10.414 1.00 98.25 227 PHE A N 1
ATOM 1793 C CA . PHE A 1 227 ? 1.925 14.550 11.008 1.00 98.25 227 PHE A CA 1
ATOM 1794 C C . PHE A 1 227 ? 2.289 13.119 10.605 1.00 98.25 227 PHE A C 1
ATOM 1796 O O . PHE A 1 227 ? 3.409 12.882 10.157 1.00 98.25 227 PHE A O 1
ATOM 1803 N N . ILE A 1 228 ? 1.348 12.175 10.686 1.00 98.12 228 ILE A N 1
ATOM 1804 C CA . ILE A 1 228 ? 1.577 10.779 10.291 1.00 98.12 228 ILE A CA 1
ATOM 1805 C C . ILE A 1 228 ? 1.949 10.708 8.807 1.00 98.12 228 ILE A C 1
ATOM 1807 O O . ILE A 1 228 ? 2.910 10.033 8.454 1.00 98.12 228 ILE A O 1
ATOM 1811 N N . ALA A 1 229 ? 1.249 11.436 7.933 1.00 98.19 229 ALA A N 1
ATOM 1812 C CA . ALA A 1 229 ? 1.567 11.482 6.508 1.00 98.19 229 ALA A CA 1
ATOM 1813 C C . ALA A 1 229 ? 2.968 12.054 6.237 1.00 98.19 229 ALA A C 1
ATOM 1815 O O . ALA A 1 229 ? 3.671 11.549 5.359 1.00 98.19 229 ALA A O 1
ATOM 1816 N N . ALA A 1 230 ? 3.398 13.068 6.996 1.00 98.25 230 ALA A N 1
ATOM 1817 C CA . ALA A 1 230 ? 4.757 13.606 6.907 1.00 98.25 230 ALA A CA 1
ATOM 1818 C C . ALA A 1 230 ? 5.804 12.556 7.307 1.00 98.25 230 ALA A C 1
ATOM 1820 O O . ALA A 1 230 ? 6.793 12.374 6.595 1.00 98.25 230 ALA A O 1
ATOM 1821 N N . VAL A 1 231 ? 5.559 11.819 8.396 1.00 98.25 231 VAL A N 1
ATOM 1822 C CA . VAL A 1 231 ? 6.440 10.731 8.846 1.00 98.25 231 VAL A CA 1
ATOM 1823 C C . VAL A 1 231 ? 6.460 9.581 7.836 1.00 98.25 231 VAL A C 1
ATOM 1825 O O . VAL A 1 231 ? 7.534 9.070 7.544 1.00 98.25 231 VAL A O 1
ATOM 1828 N N . ILE A 1 232 ? 5.318 9.211 7.245 1.00 98.00 232 ILE A N 1
ATOM 1829 C CA . ILE A 1 232 ? 5.225 8.206 6.171 1.00 98.00 232 ILE A CA 1
ATOM 1830 C C . ILE A 1 232 ? 6.084 8.614 4.971 1.00 98.00 232 ILE A C 1
ATOM 1832 O O . ILE A 1 232 ? 6.868 7.807 4.481 1.00 98.00 232 ILE A O 1
ATOM 1836 N N . ALA A 1 233 ? 5.957 9.860 4.507 1.00 97.56 233 ALA A N 1
ATOM 1837 C CA . ALA A 1 233 ? 6.714 10.360 3.363 1.00 97.56 233 ALA A CA 1
ATOM 1838 C C . ALA A 1 233 ? 8.223 10.400 3.643 1.00 97.56 233 ALA A C 1
ATOM 1840 O O . ALA A 1 233 ? 9.030 10.054 2.783 1.00 97.56 233 ALA A O 1
ATOM 1841 N N . PHE A 1 234 ? 8.611 10.773 4.863 1.00 97.00 234 PHE A N 1
ATOM 1842 C CA . PHE A 1 234 ? 10.008 10.742 5.283 1.00 97.00 234 PHE A CA 1
ATOM 1843 C C . PHE A 1 234 ? 10.548 9.308 5.389 1.00 97.00 234 PHE A C 1
ATOM 1845 O O . PHE A 1 234 ? 11.635 9.021 4.889 1.00 97.00 234 PHE A O 1
ATOM 1852 N N . ALA A 1 235 ? 9.771 8.401 5.986 1.00 96.69 235 ALA A N 1
ATOM 1853 C CA . ALA A 1 235 ? 10.121 6.994 6.119 1.00 96.69 235 ALA A CA 1
ATOM 1854 C C . ALA A 1 235 ? 10.298 6.327 4.748 1.00 96.69 235 ALA A C 1
ATOM 1856 O O . ALA A 1 235 ? 11.307 5.660 4.553 1.00 96.69 235 ALA A O 1
ATOM 1857 N N . GLU A 1 236 ? 9.390 6.581 3.797 1.00 96.00 236 GLU A N 1
ATOM 1858 C CA . GLU A 1 236 ? 9.488 6.121 2.401 1.00 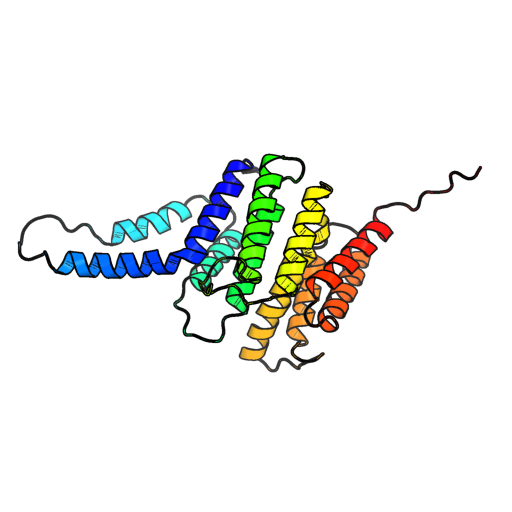96.00 236 GLU A CA 1
ATOM 1859 C C . GLU A 1 236 ? 10.739 6.649 1.691 1.00 96.00 236 GLU A C 1
ATOM 1861 O O . GLU A 1 236 ? 11.380 5.922 0.935 1.00 96.00 236 GLU A O 1
ATOM 1866 N N . GLY A 1 237 ? 11.109 7.907 1.942 1.00 94.06 237 GLY A N 1
ATOM 1867 C CA . GLY A 1 237 ? 12.309 8.499 1.357 1.00 94.06 237 GLY A CA 1
ATOM 1868 C C . GLY A 1 237 ? 13.604 7.871 1.882 1.00 94.06 237 GLY A C 1
ATOM 1869 O O . GLY A 1 237 ? 14.598 7.822 1.156 1.00 94.06 237 GLY A O 1
ATOM 1870 N N . MET A 1 238 ? 13.606 7.399 3.133 1.00 94.81 238 MET A N 1
ATOM 1871 C CA . MET A 1 238 ? 14.762 6.762 3.777 1.00 94.81 238 MET A CA 1
ATOM 1872 C C . MET A 1 238 ? 14.840 5.257 3.534 1.00 94.81 238 MET A C 1
ATOM 1874 O O . MET A 1 238 ? 15.936 4.687 3.496 1.00 94.81 238 MET A O 1
ATOM 1878 N N . SER A 1 239 ? 13.695 4.596 3.411 1.00 89.44 239 SER A N 1
ATOM 1879 C CA . SER A 1 239 ? 13.625 3.176 3.125 1.00 89.44 239 SER A CA 1
ATOM 1880 C C . SER A 1 239 ? 14.021 2.941 1.666 1.00 89.44 239 SER A C 1
ATOM 1882 O O . SER A 1 239 ? 13.639 3.667 0.757 1.00 89.44 239 SER A O 1
ATOM 1884 N N . ALA A 1 240 ? 14.902 1.968 1.437 1.00 88.12 240 ALA A N 1
ATOM 1885 C CA . ALA A 1 240 ? 15.400 1.684 0.096 1.00 88.12 240 ALA A CA 1
ATOM 1886 C C . ALA A 1 240 ? 14.486 0.696 -0.645 1.00 88.12 240 ALA A C 1
ATOM 1888 O O . ALA A 1 240 ? 13.788 1.056 -1.581 1.00 88.12 240 ALA A O 1
ATOM 1889 N N . ALA A 1 241 ? 14.538 -0.580 -0.253 1.00 88.31 241 ALA A N 1
ATOM 1890 C CA . ALA A 1 241 ? 13.715 -1.656 -0.816 1.00 88.31 241 ALA A CA 1
ATOM 1891 C C . ALA A 1 241 ? 12.604 -2.116 0.147 1.00 88.31 241 ALA A C 1
ATOM 1893 O O . ALA A 1 241 ? 11.868 -3.052 -0.154 1.00 88.31 241 ALA A O 1
ATOM 1894 N N . TYR A 1 242 ? 12.517 -1.483 1.319 1.00 92.94 242 TYR A N 1
ATOM 1895 C CA . TYR A 1 242 ? 11.651 -1.878 2.431 1.00 92.94 242 TYR A CA 1
ATOM 1896 C C . TYR A 1 242 ? 10.513 -0.875 2.663 1.00 92.94 242 TYR A C 1
ATOM 1898 O O . TYR A 1 242 ? 9.972 -0.810 3.760 1.00 92.94 242 TYR A O 1
ATOM 1906 N N . ASP A 1 243 ? 10.140 -0.099 1.647 1.00 92.38 243 ASP A N 1
ATOM 1907 C CA . ASP A 1 243 ? 9.207 1.032 1.762 1.00 92.38 243 ASP A CA 1
ATOM 1908 C C . ASP A 1 243 ? 7.885 0.623 2.403 1.00 92.38 243 ASP A C 1
ATOM 1910 O O . ASP A 1 243 ? 7.474 1.175 3.422 1.00 92.38 243 ASP A O 1
ATOM 1914 N N . ASN A 1 244 ? 7.296 -0.461 1.903 1.00 93.88 244 ASN A N 1
ATOM 1915 C CA . ASN A 1 244 ? 6.054 -1.011 2.438 1.00 93.88 244 ASN A CA 1
ATOM 1916 C C . ASN A 1 244 ? 6.160 -1.406 3.918 1.00 93.88 244 ASN A C 1
ATOM 1918 O O . ASN A 1 244 ? 5.196 -1.231 4.660 1.00 93.88 244 ASN A O 1
ATOM 1922 N N . LEU A 1 245 ? 7.323 -1.899 4.363 1.00 94.75 245 LEU A N 1
ATOM 1923 C CA . LEU A 1 245 ? 7.549 -2.276 5.760 1.00 94.75 245 LEU A CA 1
ATOM 1924 C C . LEU A 1 245 ? 7.568 -1.052 6.670 1.00 94.75 245 LEU A C 1
ATOM 1926 O O . LEU A 1 245 ? 6.901 -1.043 7.701 1.00 94.75 245 LEU A O 1
ATOM 1930 N N . PHE A 1 246 ? 8.325 -0.023 6.287 1.00 96.81 246 PHE A N 1
ATOM 1931 C CA . PHE A 1 246 ? 8.458 1.197 7.079 1.00 96.81 246 PHE A CA 1
ATOM 1932 C C . PHE A 1 246 ? 7.147 1.983 7.115 1.00 96.81 246 PHE A C 1
ATOM 1934 O O . PHE A 1 246 ? 6.731 2.416 8.189 1.00 96.81 246 PHE A O 1
ATOM 1941 N N . ILE A 1 247 ? 6.446 2.095 5.982 1.00 96.12 247 ILE A N 1
ATOM 1942 C CA . ILE A 1 247 ? 5.119 2.721 5.927 1.00 96.12 247 ILE A CA 1
ATOM 1943 C C . ILE A 1 247 ? 4.140 1.956 6.828 1.00 96.12 247 ILE A C 1
ATOM 1945 O O . ILE A 1 247 ? 3.454 2.573 7.644 1.00 96.12 247 ILE A O 1
ATOM 1949 N N . ALA A 1 248 ? 4.100 0.621 6.737 1.00 96.00 248 ALA A N 1
ATOM 1950 C CA . ALA A 1 248 ? 3.233 -0.193 7.587 1.00 96.00 248 ALA A CA 1
ATOM 1951 C C . ALA A 1 248 ? 3.568 -0.037 9.076 1.00 96.00 248 ALA A C 1
ATOM 1953 O O . ALA A 1 248 ? 2.656 0.107 9.887 1.00 96.00 248 ALA A O 1
ATOM 1954 N N . ALA A 1 249 ? 4.854 -0.012 9.435 1.00 96.75 249 ALA A N 1
ATOM 1955 C CA . ALA A 1 249 ? 5.300 0.179 10.812 1.00 96.75 249 ALA A CA 1
ATOM 1956 C C . ALA A 1 249 ? 4.866 1.543 11.369 1.00 96.75 249 ALA A C 1
ATOM 1958 O O . ALA A 1 249 ? 4.291 1.597 12.453 1.00 96.75 249 ALA A O 1
ATOM 1959 N N . VAL A 1 250 ? 5.068 2.633 10.617 1.00 97.44 250 VAL A N 1
ATOM 1960 C CA . VAL A 1 250 ? 4.639 3.984 11.025 1.00 97.44 250 VAL A CA 1
ATOM 1961 C C . VAL A 1 250 ? 3.128 4.037 11.240 1.00 97.44 250 VAL A C 1
ATOM 1963 O O . VAL A 1 250 ? 2.667 4.563 12.254 1.00 97.44 250 VAL A O 1
ATOM 1966 N N . VAL A 1 251 ? 2.356 3.472 10.309 1.00 96.50 251 VAL A N 1
ATOM 1967 C CA . VAL A 1 251 ? 0.890 3.441 10.383 1.00 96.50 251 VAL A CA 1
ATOM 1968 C C . VAL A 1 251 ? 0.413 2.617 11.577 1.00 96.50 251 VAL A C 1
ATOM 1970 O O . VAL A 1 251 ? -0.459 3.076 12.309 1.00 96.50 251 VAL A O 1
ATOM 1973 N N . LEU A 1 252 ? 0.996 1.440 11.812 1.00 95.62 252 LEU A N 1
ATOM 1974 C CA . LEU A 1 252 ? 0.645 0.578 12.942 1.00 95.62 252 LEU A CA 1
ATOM 1975 C C . LEU A 1 252 ? 0.977 1.228 14.285 1.00 95.62 252 LEU A C 1
ATOM 1977 O O . LEU A 1 252 ? 0.116 1.284 15.157 1.00 95.62 252 LEU A O 1
ATOM 1981 N N . VAL A 1 253 ? 2.189 1.765 14.445 1.00 96.38 253 VAL A N 1
ATOM 1982 C CA . VAL A 1 253 ? 2.593 2.462 15.678 1.00 96.38 253 VAL A CA 1
ATOM 1983 C C . VAL A 1 253 ? 1.667 3.646 15.951 1.00 96.38 253 VAL A C 1
ATOM 1985 O O . VAL A 1 253 ? 1.216 3.827 17.078 1.00 96.38 253 VAL A O 1
ATOM 1988 N N . SER A 1 254 ? 1.331 4.413 14.912 1.00 96.06 254 SER A N 1
ATOM 1989 C CA . SER A 1 254 ? 0.418 5.555 15.031 1.00 96.06 254 SER A CA 1
ATOM 1990 C C . SER A 1 254 ? -1.013 5.120 15.355 1.00 96.06 254 SER A C 1
ATOM 1992 O O . SER A 1 254 ? -1.701 5.802 16.108 1.00 96.06 254 SER A O 1
ATOM 1994 N N . TYR A 1 255 ? -1.465 3.985 14.814 1.00 95.00 255 TYR A N 1
ATOM 1995 C CA . TYR A 1 255 ? -2.768 3.408 15.131 1.00 95.00 255 TYR A CA 1
ATOM 1996 C C . TYR A 1 255 ? -2.851 3.025 16.611 1.00 95.00 255 TYR A C 1
ATOM 1998 O O . TYR A 1 255 ? -3.766 3.470 17.298 1.00 95.00 255 TYR A O 1
ATOM 2006 N N . PHE A 1 256 ? -1.868 2.280 17.122 1.00 93.88 256 PHE A N 1
ATOM 2007 C CA . PHE A 1 256 ? -1.831 1.895 18.534 1.00 93.88 256 PHE A CA 1
ATOM 2008 C C . PHE A 1 256 ? -1.704 3.106 19.465 1.00 93.88 256 PHE A C 1
ATOM 2010 O O . PHE A 1 256 ? -2.381 3.158 20.482 1.00 93.88 256 PHE A O 1
ATOM 2017 N N . ALA A 1 257 ? -0.909 4.114 19.098 1.00 93.94 257 ALA A N 1
ATOM 2018 C CA . ALA A 1 257 ? -0.736 5.311 19.921 1.00 93.94 257 ALA A CA 1
ATOM 2019 C C . ALA A 1 257 ? -1.994 6.196 20.018 1.00 93.94 257 ALA A C 1
ATOM 2021 O O . ALA A 1 257 ? -2.169 6.888 21.018 1.00 93.94 257 ALA A O 1
ATOM 2022 N N . LEU A 1 258 ? -2.836 6.220 18.977 1.00 93.19 258 LEU A N 1
ATOM 2023 C CA . LEU A 1 258 ? -3.999 7.114 18.904 1.00 93.19 258 LEU A CA 1
ATOM 2024 C C . LEU A 1 258 ? -5.332 6.428 19.211 1.00 93.19 258 LEU A C 1
ATOM 2026 O O . LEU A 1 258 ? -6.253 7.088 19.686 1.00 93.19 258 LEU A O 1
ATOM 2030 N N . VAL A 1 259 ? -5.471 5.143 18.874 1.00 88.81 259 VAL A N 1
ATOM 2031 C CA . VAL A 1 259 ? -6.760 4.433 18.920 1.00 88.81 259 VAL A CA 1
ATOM 2032 C C . VAL A 1 259 ? -6.878 3.530 20.138 1.00 88.81 259 VAL A C 1
ATOM 2034 O O . VAL A 1 259 ? -7.971 3.434 20.691 1.00 88.81 259 VAL A O 1
ATOM 2037 N N . GLU A 1 260 ? -5.797 2.888 20.581 1.00 73.75 260 GLU A N 1
ATOM 2038 C CA . GLU A 1 260 ? -5.825 2.181 21.859 1.00 73.75 260 GLU A CA 1
ATOM 2039 C C . GLU A 1 260 ? -5.572 3.199 22.976 1.00 73.75 260 GLU A C 1
ATOM 2041 O O . GLU A 1 260 ? -4.448 3.691 23.109 1.00 73.75 260 GLU A O 1
ATOM 2046 N N . PRO A 1 261 ? -6.582 3.564 23.793 1.00 58.25 261 PRO A N 1
ATOM 2047 C CA . PRO A 1 261 ? -6.285 4.278 25.019 1.00 58.25 261 PRO A CA 1
ATOM 2048 C C . PRO A 1 261 ? -5.354 3.379 25.829 1.00 58.25 261 PRO A C 1
ATOM 2050 O O . PRO A 1 261 ? -5.667 2.208 26.060 1.00 58.25 261 PRO A O 1
ATOM 2053 N N . ALA A 1 262 ? -4.198 3.917 26.229 1.00 54.59 262 ALA A N 1
ATOM 2054 C CA . ALA A 1 262 ? -3.294 3.231 27.139 1.00 54.59 262 ALA A CA 1
ATOM 2055 C C . ALA A 1 262 ? -4.128 2.624 28.279 1.00 54.59 262 ALA A C 1
ATOM 2057 O O . ALA A 1 262 ? -5.000 3.333 28.794 1.00 54.59 262 ALA A O 1
ATOM 2058 N N . PRO A 1 263 ? -3.923 1.347 28.658 1.00 58.31 263 PRO A N 1
ATOM 2059 C CA . PRO A 1 263 ? -4.667 0.746 29.751 1.00 58.31 263 PRO A CA 1
ATOM 2060 C C . PRO A 1 263 ? -4.448 1.615 30.985 1.00 58.31 263 PRO A C 1
ATOM 2062 O O . PRO A 1 263 ? -3.375 1.614 31.589 1.00 58.31 263 PRO A O 1
ATOM 2065 N N . THR A 1 264 ? -5.452 2.420 31.322 1.00 61.19 264 THR A N 1
ATOM 2066 C CA . THR A 1 264 ? -5.465 3.243 32.520 1.00 61.19 264 THR A CA 1
ATOM 2067 C C . THR A 1 264 ? -5.556 2.286 33.696 1.00 61.19 264 THR A C 1
ATOM 2069 O O . THR A 1 264 ? -6.642 1.870 34.083 1.00 61.19 264 THR A O 1
ATOM 2072 N N . SER A 1 265 ? -4.383 1.878 34.184 1.00 60.09 265 SER A N 1
ATOM 2073 C CA . SER A 1 265 ? -4.105 1.432 35.548 1.00 60.09 265 SER A CA 1
ATOM 2074 C C . SER A 1 265 ? -5.173 0.540 36.193 1.00 60.09 265 SER A C 1
ATOM 2076 O O . SER A 1 265 ? -5.983 1.007 36.987 1.00 60.09 265 SER A O 1
ATOM 2078 N N . ALA A 1 266 ? -5.068 -0.772 35.970 1.00 46.81 266 ALA A N 1
ATOM 2079 C CA . ALA A 1 266 ? -5.464 -1.761 36.974 1.00 46.81 266 ALA A CA 1
ATOM 2080 C C . ALA A 1 266 ? -4.275 -2.007 37.927 1.00 46.81 266 ALA A C 1
ATOM 2082 O O . ALA A 1 266 ? -3.664 -3.070 37.935 1.00 46.81 266 ALA A O 1
ATOM 2083 N N . PHE A 1 267 ? -3.898 -0.966 38.667 1.00 50.50 267 PHE A N 1
ATOM 2084 C CA . PHE A 1 267 ? -3.096 -1.047 39.890 1.00 50.50 267 PHE A CA 1
ATOM 2085 C C . PHE A 1 267 ? -3.751 -0.083 40.884 1.00 50.50 267 PHE A C 1
ATOM 2087 O O . PHE A 1 267 ? -3.335 1.062 41.050 1.00 50.50 267 PHE A O 1
ATOM 2094 N N . THR A 1 268 ? -4.849 -0.553 41.464 1.00 55.03 268 THR A N 1
ATOM 2095 C CA . THR A 1 268 ? -5.436 -0.069 42.718 1.00 55.03 268 THR A CA 1
ATOM 2096 C C . THR A 1 268 ? -5.630 -1.271 43.611 1.00 55.03 268 THR A C 1
ATOM 2098 O O . THR A 1 268 ? -6.156 -2.273 43.073 1.00 55.03 268 THR A O 1
#

Sequence (268 aa):
MMSWTWNTVGWILFELFVLAVGEFGRISIFVARKWVHAGKKHQSSPLAGSVSISTMCLLTRTFSICNLNLHFSTTITNFMQNFFLPAHTHHNQSTRTLAFTASGLMMLFLDPADPLARYFVYAVVVSSLMMVWELGAPFKFRYAQTRDVGITVYLIIVAIFFYLQTPLSIIRPVFFADPCGAVVGKWLSARIRNPAWIGKKTVGGTLAVFTAGYFSLAFGSPIERLFIAAVIAFAEGMSAAYDNLFIAAVVLVSYFALVEPAPTSAFT

Radius of gyration: 22.34 Å; Cα contacts (8 Å, |Δi|>4): 223; chains: 1; bounding box: 47×44×96 Å

pLDDT: mean 75.91, std 22.83, range [31.84, 98.25]

Secondary structure (DSSP, 8-state):
-------HHHHHHHHHHHHHHHHHHHHHHHHHHHHHHHHTTS-----S----THHHHHHHHHTT-S-S-HHHHHHHHHHHHHHSS-PPTT--HHHHHHHHHHHHHHHTTS-TT-HHHHHHHHHHHHHHHHHHTT-S-----SSPPTT-HHHHHHHHHHHHHHHTT--TTTTHHHHHHHHHHHHHHHHHHHHS---B-STT-BHHHHHHHHHHHHHH--SS-HHHHHHHHHHHHHHHHH-SS-HHHHHHHHHHHHHHHHHS--------

Foldseek 3Di:
DPPPQDDLVRLLVVLVVLVCCLQCVVVVVVVVVVVVVVVVVPPPDDDDDPPDPVVVVVVVVVVVPDDDDCVVVVVVVVLVVVSNDDDDDDDPPLSLLSSQLVSVVSLLSDQLVDPVSLVSLVVVLVVVVCLQCVPPDPDPGPNHDRPQPLVNVLSVVSNVCSVVSPRCLLLQLLSQLQSQLVNQQVVCVVPHDFDADADNGTPRSLVRSLVSQLVSHPDDDSVLSNVLSNQLSVQLSPDDSHSSVSNNVSSVVSCCVHPPDDPPDPPD

Solvent-accessible surface area (backbone atoms only — not comparable to full-atom values): 15336 Å² total; per-residue (Å²): 134,86,78,84,74,70,53,72,66,55,52,50,54,49,49,53,48,52,49,49,45,68,75,43,40,61,55,54,55,51,48,49,53,51,48,59,55,56,58,66,77,72,73,86,68,95,79,85,80,89,81,59,74,61,59,66,57,42,62,67,49,65,74,69,68,75,86,86,54,72,71,64,52,51,50,50,50,56,49,49,57,67,68,68,57,86,78,73,88,91,77,59,67,56,61,40,40,51,52,53,33,52,54,46,56,53,54,64,73,51,54,42,82,41,65,68,49,39,56,51,50,50,52,53,40,52,54,50,49,33,60,27,64,53,60,90,51,97,70,85,57,91,71,53,56,80,67,44,58,39,61,51,52,44,44,50,52,54,50,49,33,41,71,71,48,46,71,56,57,66,54,35,29,50,50,42,11,60,47,38,14,57,44,47,23,53,54,42,51,74,76,44,97,51,56,66,68,46,85,91,40,26,52,58,6,39,51,35,16,23,53,39,21,39,72,34,48,74,62,77,55,76,68,54,26,50,53,52,11,50,51,36,21,52,41,40,53,70,34,81,63,45,31,45,58,47,34,43,49,53,48,50,54,51,43,49,71,71,69,48,75,71,84,81,68,97,79,126